Protein AF-0000000083724050 (afdb_homodimer)

Structure (mmCIF, N/CA/C/O backbone):
data_AF-0000000083724050-model_v1
#
loop_
_entity.id
_entity.type
_entity.pdbx_description
1 polymer 'Serine/threonine-protein kinase GRIK2-like'
#
loop_
_atom_site.group_PDB
_atom_site.id
_atom_site.type_symbol
_atom_site.label_atom_id
_atom_site.label_alt_id
_atom_site.label_comp_id
_atom_site.label_asym_id
_atom_site.label_entity_id
_atom_site.label_seq_id
_atom_site.pdbx_PDB_ins_code
_atom_site.Cartn_x
_atom_site.Cartn_y
_atom_site.Cartn_z
_atom_site.occupancy
_atom_site.B_iso_or_equiv
_atom_site.auth_seq_id
_atom_site.auth_comp_id
_atom_site.auth_asym_id
_atom_site.auth_atom_id
_atom_site.pdbx_PDB_model_num
ATOM 1 N N . LEU A 1 1 ? -6.008 20.047 19.234 1 29.8 1 LEU A N 1
ATOM 2 C CA . LEU A 1 1 ? -5.301 20.391 18 1 29.8 1 LEU A CA 1
ATOM 3 C C . LEU A 1 1 ? -3.859 19.906 18.047 1 29.8 1 LEU A C 1
ATOM 5 O O . LEU A 1 1 ? -3.062 20.375 18.859 1 29.8 1 LEU A O 1
ATOM 9 N N . GLU A 1 2 ? -3.6 18.594 18.125 1 40.62 2 GLU A N 1
ATOM 10 C CA . GLU A 1 2 ? -2.199 18.172 18.156 1 40.62 2 GLU A CA 1
ATOM 11 C C . GLU A 1 2 ? -1.39 18.906 17.094 1 40.62 2 GLU A C 1
ATOM 13 O O . GLU A 1 2 ? -1.846 19.062 15.953 1 40.62 2 GLU A O 1
ATOM 18 N N . TYR A 1 3 ? -0.704 19.922 17.453 1 39.47 3 TYR A N 1
ATOM 19 C CA . TYR A 1 3 ? 0.226 20.734 16.672 1 39.47 3 TYR A CA 1
ATOM 20 C C . TYR A 1 3 ? 0.996 19.859 15.68 1 39.47 3 TYR A C 1
ATOM 22 O O . TYR A 1 3 ? 1.687 18.922 16.078 1 39.47 3 TYR A O 1
ATOM 30 N N . VAL A 1 4 ? 0.353 19.469 14.625 1 52.06 4 VAL A N 1
ATOM 31 C CA . VAL A 1 4 ? 1.096 18.859 13.531 1 52.06 4 VAL A CA 1
ATOM 32 C C . VAL A 1 4 ? 2.279 19.734 13.148 1 52.06 4 VAL A C 1
ATOM 34 O O . VAL A 1 4 ? 2.094 20.891 12.734 1 52.06 4 VAL A O 1
ATOM 37 N N . GLU A 1 5 ? 3.398 19.641 13.898 1 54.47 5 GLU A N 1
ATOM 38 C CA . GLU A 1 5 ? 4.516 20.562 13.781 1 54.47 5 GLU A CA 1
ATOM 39 C C . GLU A 1 5 ? 5.055 20.594 12.352 1 54.47 5 GLU A C 1
ATOM 41 O O . GLU A 1 5 ? 5.375 21.672 11.828 1 54.47 5 GLU A O 1
ATOM 46 N N . ASP A 1 6 ? 5.676 19.422 11.875 1 58.78 6 ASP A N 1
ATOM 47 C CA . ASP A 1 6 ? 6.535 19.578 10.703 1 58.78 6 ASP A CA 1
ATOM 48 C C . ASP A 1 6 ? 6.059 18.688 9.555 1 58.78 6 ASP A C 1
ATOM 50 O O . ASP A 1 6 ? 5.512 17.609 9.781 1 58.78 6 ASP A O 1
ATOM 54 N N . LYS A 1 7 ? 5.641 19.453 8.461 1 58.5 7 LYS A N 1
ATOM 55 C CA . LYS A 1 7 ? 5.457 18.719 7.215 1 58.5 7 LYS A CA 1
ATOM 56 C C . LYS A 1 7 ? 6.723 17.953 6.836 1 58.5 7 LYS A C 1
ATOM 58 O O . LYS A 1 7 ? 7.828 18.344 7.223 1 58.5 7 LYS A O 1
ATOM 63 N N . TRP A 1 8 ? 6.43 16.766 6.539 1 59.47 8 TRP A N 1
ATOM 64 C CA . TRP A 1 8 ? 7.602 16.109 5.961 1 59.47 8 TRP A CA 1
ATOM 65 C C . TRP A 1 8 ? 8.195 16.953 4.832 1 59.47 8 TRP A C 1
ATOM 67 O O . TRP A 1 8 ? 7.469 17.406 3.941 1 59.47 8 TRP A O 1
ATOM 77 N N . VAL A 1 9 ? 9.172 17.812 5.148 1 52 9 VAL A N 1
ATOM 78 C CA . VAL A 1 9 ? 9.836 18.625 4.133 1 52 9 VAL A CA 1
ATOM 79 C C . VAL A 1 9 ? 10.836 17.781 3.354 1 52 9 VAL A C 1
ATOM 81 O O . VAL A 1 9 ? 11.766 17.219 3.936 1 52 9 VAL A O 1
ATOM 84 N N . CYS A 1 10 ? 10.258 17.109 2.322 1 48.78 10 CYS A N 1
ATOM 85 C CA . CYS A 1 10 ? 11.312 16.812 1.365 1 48.78 10 CYS A CA 1
ATOM 86 C C . CYS A 1 10 ? 11.922 18.078 0.793 1 48.78 10 CYS A C 1
ATOM 88 O O . CYS A 1 10 ? 11.242 18.844 0.099 1 48.78 10 CYS A O 1
ATOM 90 N N . ASP A 1 11 ? 12.453 18.938 1.638 1 42.84 11 ASP A N 1
ATOM 91 C CA . ASP A 1 11 ? 12.867 20.281 1.262 1 42.84 11 ASP A CA 1
ATOM 92 C C . ASP A 1 11 ? 13.383 20.312 -0.176 1 42.84 11 ASP A C 1
ATOM 94 O O . ASP A 1 11 ? 13.938 21.328 -0.618 1 42.84 11 ASP A O 1
ATOM 98 N N . GLY A 1 12 ? 12.953 19.594 -1.071 1 39.47 12 GLY A N 1
ATOM 99 C CA . GLY A 1 12 ? 13.359 19.859 -2.445 1 39.47 12 GLY A CA 1
ATOM 100 C C . GLY A 1 12 ? 14.852 20.047 -2.6 1 39.47 12 GLY A C 1
ATOM 101 O O . GLY A 1 12 ? 15.336 20.328 -3.699 1 39.47 12 GLY A O 1
ATOM 102 N N . SER A 1 13 ? 15.453 20.656 -1.763 1 39.59 13 SER A N 1
ATOM 103 C CA . SER A 1 13 ? 16.812 21.141 -1.98 1 39.59 13 SER A CA 1
ATOM 104 C C . SER A 1 13 ? 17.781 19.984 -2.262 1 39.59 13 SER A C 1
ATOM 106 O O . SER A 1 13 ? 19 20.188 -2.277 1 39.59 13 SER A O 1
ATOM 108 N N . GLY A 1 14 ? 17.547 19.016 -2.965 1 37.09 14 GLY A N 1
ATOM 109 C CA . GLY A 1 14 ? 18.422 18.016 -3.555 1 37.09 14 GLY A CA 1
ATOM 110 C C . GLY A 1 14 ? 18.516 16.75 -2.727 1 37.09 14 GLY A C 1
ATOM 111 O O . GLY A 1 14 ? 18.938 15.711 -3.23 1 37.09 14 GLY A O 1
ATOM 112 N N . ARG A 1 15 ? 19 16.875 -1.456 1 38.44 15 ARG A N 1
ATOM 113 C CA . ARG A 1 15 ? 19.438 15.633 -0.833 1 38.44 15 ARG A CA 1
ATOM 114 C C . ARG A 1 15 ? 18.25 14.688 -0.626 1 38.44 15 ARG A C 1
ATOM 116 O O . ARG A 1 15 ? 17.172 15.117 -0.22 1 38.44 15 ARG A O 1
ATOM 123 N N . ALA A 1 16 ? 18.203 13.484 -1.21 1 45.16 16 ALA A N 1
ATOM 124 C CA . ALA A 1 16 ? 17.469 12.219 -1.186 1 45.16 16 ALA A CA 1
ATOM 125 C C . ALA A 1 16 ? 16.812 11.992 0.173 1 45.16 16 ALA A C 1
ATOM 127 O O . ALA A 1 16 ? 17.484 11.984 1.203 1 45.16 16 ALA A O 1
ATOM 128 N N . CYS A 1 17 ? 15.773 12.594 0.502 1 53.62 17 CYS A N 1
ATOM 129 C CA . CYS A 1 17 ? 15.141 12.148 1.738 1 53.62 17 CYS A CA 1
ATOM 130 C C . CYS A 1 17 ? 15.172 10.633 1.853 1 53.62 17 CYS A C 1
ATOM 132 O O . CYS A 1 17 ? 14.328 9.945 1.282 1 53.62 17 CYS A O 1
ATOM 134 N N . SER A 1 18 ? 16.266 10.172 1.873 1 68.62 18 SER A N 1
ATOM 135 C CA . SER A 1 18 ? 16.469 8.734 2.018 1 68.62 18 SER A CA 1
ATOM 136 C C . SER A 1 18 ? 16.281 8.297 3.467 1 68.62 18 SER A C 1
ATOM 138 O O . SER A 1 18 ? 17.219 8.406 4.273 1 68.62 18 SER A O 1
ATOM 140 N N . LEU A 1 19 ? 15.008 8.227 3.775 1 80.19 19 LEU A N 1
ATOM 141 C CA . LEU A 1 19 ? 14.758 7.691 5.109 1 80.19 19 LEU A CA 1
ATOM 142 C C . LEU A 1 19 ? 15.484 6.363 5.309 1 80.19 19 LEU A C 1
ATOM 144 O O . LEU A 1 19 ? 15.547 5.543 4.387 1 80.19 19 LEU A O 1
ATOM 148 N N . GLY A 1 20 ? 16.156 6.379 6.418 1 80.06 20 GLY A N 1
ATOM 149 C CA . GLY A 1 20 ? 16.656 5.062 6.793 1 80.06 20 GLY A CA 1
ATOM 150 C C . GLY A 1 20 ? 15.555 4.031 6.938 1 80.06 20 GLY A C 1
ATOM 151 O O . GLY A 1 20 ? 14.367 4.375 7.008 1 80.06 20 GLY A O 1
ATOM 152 N N . GLU A 1 21 ? 15.945 2.879 6.93 1 81.12 21 GLU A N 1
ATOM 153 C CA . GLU A 1 21 ? 15.023 1.747 6.961 1 81.12 21 GLU A CA 1
ATOM 154 C C . GLU A 1 21 ? 14.07 1.848 8.148 1 81.12 21 GLU A C 1
ATOM 156 O O . GLU A 1 21 ? 12.859 1.672 7.988 1 81.12 21 GLU A O 1
ATOM 161 N N . GLU A 1 22 ? 14.633 2.174 9.297 1 82.12 22 GLU A N 1
ATOM 162 C CA . GLU A 1 22 ? 13.828 2.199 10.516 1 82.12 22 GLU A CA 1
ATOM 163 C C . GLU A 1 22 ? 12.758 3.283 10.445 1 82.12 22 GLU A C 1
ATOM 165 O O . GLU A 1 22 ? 11.594 3.039 10.773 1 82.12 22 GLU A O 1
ATOM 170 N N . THR A 1 23 ? 13.141 4.383 10.047 1 84.81 23 THR A N 1
ATOM 171 C CA . THR A 1 23 ? 12.195 5.492 9.945 1 84.81 23 THR A CA 1
ATOM 172 C C . THR A 1 23 ? 11.156 5.219 8.859 1 84.81 23 THR A C 1
ATOM 174 O O . THR A 1 23 ? 9.969 5.473 9.055 1 84.81 23 THR A O 1
ATOM 177 N N . ALA A 1 24 ? 11.602 4.641 7.754 1 85.19 24 ALA A N 1
ATOM 178 C CA . ALA A 1 24 ? 10.688 4.301 6.668 1 85.19 24 ALA A CA 1
ATOM 179 C C . ALA A 1 24 ? 9.633 3.293 7.129 1 85.19 24 ALA A C 1
ATOM 181 O O . ALA A 1 24 ? 8.461 3.41 6.781 1 85.19 24 ALA A O 1
ATOM 182 N N . ARG A 1 25 ? 10.078 2.436 7.926 1 84 25 ARG A N 1
ATOM 183 C CA . ARG A 1 25 ? 9.172 1.416 8.453 1 84 25 ARG A CA 1
ATOM 184 C C . ARG A 1 25 ? 8.109 2.039 9.352 1 84 25 ARG A C 1
ATOM 186 O O . ARG A 1 25 ? 6.926 1.735 9.211 1 84 25 ARG A O 1
ATOM 193 N N . ARG A 1 26 ? 8.523 2.863 10.203 1 84.88 26 ARG A N 1
ATOM 194 C CA . ARG A 1 26 ? 7.594 3.504 11.133 1 84.88 26 ARG A CA 1
ATOM 195 C C . ARG A 1 26 ? 6.598 4.387 10.383 1 84.88 26 ARG A C 1
ATOM 197 O O . ARG A 1 26 ? 5.402 4.371 10.688 1 84.88 26 ARG A O 1
ATOM 204 N N . TYR A 1 27 ? 7.117 5.078 9.461 1 87.31 27 TYR A N 1
ATOM 205 C CA . TYR A 1 27 ? 6.254 5.977 8.703 1 87.31 27 TYR A CA 1
ATOM 206 C C . TYR A 1 27 ? 5.234 5.191 7.883 1 87.31 27 TYR A C 1
ATOM 208 O O . TYR A 1 27 ? 4.051 5.531 7.863 1 87.31 27 TYR A O 1
ATOM 216 N N . LEU A 1 28 ? 5.719 4.137 7.258 1 89.62 28 LEU A N 1
ATOM 217 C CA . LEU A 1 28 ? 4.809 3.316 6.469 1 89.62 28 LEU A CA 1
ATOM 218 C C . LEU A 1 28 ? 3.715 2.719 7.348 1 89.62 28 LEU A C 1
ATOM 220 O O . LEU A 1 28 ? 2.545 2.701 6.961 1 89.62 28 LEU A O 1
ATOM 224 N N . ARG A 1 29 ? 4.121 2.293 8.461 1 87.06 29 ARG A N 1
ATOM 225 C CA . ARG A 1 29 ? 3.146 1.74 9.398 1 87.06 29 ARG A CA 1
ATOM 226 C C . ARG A 1 29 ? 2.062 2.762 9.727 1 87.06 29 ARG A C 1
ATOM 228 O O . ARG A 1 29 ? 0.871 2.447 9.68 1 87.06 29 ARG A O 1
ATOM 235 N N . ASP A 1 30 ? 2.438 3.934 10.102 1 89.75 30 ASP A N 1
ATOM 236 C CA . ASP A 1 30 ? 1.493 4.988 10.469 1 89.75 30 ASP A CA 1
ATOM 237 C C . ASP A 1 30 ? 0.58 5.336 9.297 1 89.75 30 ASP A C 1
ATOM 239 O O . ASP A 1 30 ? -0.625 5.52 9.477 1 89.75 30 ASP A O 1
ATOM 243 N N . ILE A 1 31 ? 1.158 5.375 8.117 1 92.44 31 ILE A N 1
ATOM 244 C CA . ILE A 1 31 ? 0.398 5.734 6.922 1 92.44 31 ILE A CA 1
ATOM 245 C C . ILE A 1 31 ? -0.631 4.648 6.621 1 92.44 31 ILE A C 1
ATOM 247 O O . ILE A 1 31 ? -1.801 4.945 6.367 1 92.44 31 ILE A O 1
ATOM 251 N N . VAL A 1 32 ? -0.193 3.408 6.676 1 92.44 32 VAL A N 1
ATOM 252 C CA . VAL A 1 32 ? -1.085 2.291 6.379 1 92.44 32 VAL A CA 1
ATOM 253 C C . VAL A 1 32 ? -2.209 2.24 7.41 1 92.44 32 VAL A C 1
ATOM 255 O O . VAL A 1 32 ? -3.375 2.045 7.059 1 92.44 32 VAL A O 1
ATOM 258 N N . SER A 1 33 ? -1.881 2.465 8.648 1 89.38 33 SER A N 1
ATOM 259 C CA . SER A 1 33 ? -2.9 2.492 9.688 1 89.38 33 SER A CA 1
ATOM 260 C C . SER A 1 33 ? -3.928 3.588 9.43 1 89.38 33 SER A C 1
ATOM 262 O O . SER A 1 33 ? -5.133 3.359 9.555 1 89.38 33 SER A O 1
ATOM 264 N N . GLY A 1 34 ? -3.449 4.738 9.133 1 92.06 34 GLY A N 1
ATOM 265 C CA . GLY A 1 34 ? -4.352 5.832 8.805 1 92.06 34 GLY A CA 1
ATOM 266 C C . GLY A 1 34 ? -5.234 5.543 7.605 1 92.06 34 GLY A C 1
ATOM 267 O O . GLY A 1 34 ? -6.434 5.832 7.621 1 92.06 34 GLY A O 1
ATOM 268 N N . LEU A 1 35 ? -4.609 4.953 6.609 1 93.88 35 LEU A N 1
ATOM 269 C CA . LEU A 1 35 ? -5.348 4.625 5.395 1 93.88 35 LEU A CA 1
ATOM 270 C C . LEU A 1 35 ? -6.449 3.611 5.688 1 93.88 35 LEU A C 1
ATOM 272 O O . LEU A 1 35 ? -7.582 3.766 5.223 1 93.88 35 LEU A O 1
ATOM 276 N N . MET A 1 36 ? -6.145 2.574 6.41 1 89.69 36 MET A N 1
ATOM 277 C CA . MET A 1 36 ? -7.125 1.544 6.746 1 89.69 36 MET A CA 1
ATOM 278 C C . MET A 1 36 ? -8.289 2.135 7.535 1 89.69 36 MET A C 1
ATOM 280 O O . MET A 1 36 ? -9.438 1.732 7.348 1 89.69 36 MET A O 1
ATOM 284 N N . TYR A 1 37 ? -7.977 3.064 8.391 1 90.38 37 TYR A N 1
ATOM 285 C CA . TYR A 1 37 ? -9.031 3.75 9.133 1 90.38 37 TYR A CA 1
ATOM 286 C C . TYR A 1 37 ? -9.984 4.473 8.195 1 90.38 37 TYR A C 1
ATOM 288 O O . TYR A 1 37 ? -11.203 4.348 8.32 1 90.38 37 TYR A O 1
ATOM 296 N N . LEU A 1 38 ? -9.43 5.211 7.25 1 94.38 38 LEU A N 1
ATOM 297 C CA . LEU A 1 38 ? -10.25 5.922 6.277 1 94.38 38 LEU A CA 1
ATOM 298 C C . LEU A 1 38 ? -11.141 4.953 5.504 1 94.38 38 LEU A C 1
ATOM 300 O O . LEU A 1 38 ? -12.352 5.164 5.402 1 94.38 38 LEU A O 1
ATOM 304 N N . HIS A 1 39 ? -10.555 3.869 4.949 1 92.62 39 HIS A N 1
ATOM 305 C CA . HIS A 1 39 ? -11.289 2.912 4.125 1 92.62 39 HIS A CA 1
ATOM 306 C C . HIS A 1 39 ? -12.375 2.211 4.93 1 92.62 39 HIS A C 1
ATOM 308 O O . HIS A 1 39 ? -13.469 1.954 4.41 1 92.62 39 HIS A O 1
ATOM 314 N N . ALA A 1 40 ? -12.039 1.916 6.199 1 86.19 40 ALA A N 1
ATOM 315 C CA . ALA A 1 40 ? -13.023 1.271 7.07 1 86.19 40 ALA A CA 1
ATOM 316 C C . ALA A 1 40 ? -14.219 2.18 7.312 1 86.19 40 ALA A C 1
ATOM 318 O O . ALA A 1 40 ? -15.305 1.705 7.664 1 86.19 40 ALA A O 1
ATOM 319 N N . HIS A 1 41 ? -14.023 3.424 7.152 1 92.81 41 HIS A N 1
ATOM 320 C CA . HIS A 1 41 ? -15.102 4.387 7.344 1 92.81 41 HIS A CA 1
ATOM 321 C C . HIS A 1 41 ? -15.625 4.902 6.008 1 92.81 41 HIS A C 1
ATOM 323 O O . HIS A 1 41 ? -16.266 5.957 5.949 1 92.81 41 HIS A O 1
ATOM 329 N N . ASN A 1 42 ? -15.195 4.215 4.969 1 94 42 ASN A N 1
ATOM 330 C CA . ASN A 1 42 ? -15.711 4.457 3.623 1 94 42 ASN A CA 1
ATOM 331 C C . ASN A 1 42 ? -15.258 5.812 3.086 1 94 42 ASN A C 1
ATOM 333 O O . ASN A 1 42 ? -16.047 6.531 2.469 1 94 42 ASN A O 1
ATOM 337 N N . ILE A 1 43 ? -14.07 6.152 3.35 1 95.31 43 ILE A N 1
ATOM 338 C CA . ILE A 1 43 ? -13.477 7.387 2.848 1 95.31 43 ILE A CA 1
ATOM 339 C C . ILE A 1 43 ? -12.266 7.055 1.974 1 95.31 43 ILE A C 1
ATOM 341 O O . ILE A 1 43 ? -11.391 6.281 2.377 1 95.31 43 ILE A O 1
ATOM 345 N N . VAL A 1 44 ? -12.242 7.531 0.78 1 93.31 44 VAL A N 1
ATOM 346 C CA . VAL A 1 44 ? -11.062 7.57 -0.081 1 93.31 44 VAL A CA 1
ATOM 347 C C . VAL A 1 44 ? -10.352 8.914 0.075 1 93.31 44 VAL A C 1
ATOM 349 O O . VAL A 1 44 ? -10.984 9.969 0.002 1 93.31 44 VAL A O 1
ATOM 352 N N . HIS A 1 45 ? -9.078 8.914 0.379 1 94.25 45 HIS A N 1
ATOM 353 C CA . HIS A 1 45 ? -8.352 10.164 0.597 1 94.25 45 HIS A CA 1
ATOM 354 C C . HIS A 1 45 ? -8.195 10.938 -0.706 1 94.25 45 HIS A C 1
ATOM 356 O O . HIS A 1 45 ? -8.539 12.125 -0.776 1 94.25 45 HIS A O 1
ATOM 362 N N . GLY A 1 46 ? -7.57 10.203 -1.757 1 90.5 46 GLY A N 1
ATOM 363 C CA . GLY A 1 46 ? -7.52 10.742 -3.105 1 90.5 46 GLY A CA 1
ATOM 364 C C . GLY A 1 46 ? -6.266 11.562 -3.373 1 90.5 46 GLY A C 1
ATOM 365 O O . GLY A 1 46 ? -6 11.938 -4.516 1 90.5 46 GLY A O 1
ATOM 366 N N . ASP A 1 47 ? -5.449 11.773 -2.299 1 88.62 47 ASP A N 1
ATOM 367 C CA . ASP A 1 47 ? -4.266 12.594 -2.521 1 88.62 47 ASP A CA 1
ATOM 368 C C . ASP A 1 47 ? -3.182 12.289 -1.49 1 88.62 47 ASP A C 1
ATOM 370 O O . ASP A 1 47 ? -2.629 13.203 -0.875 1 88.62 47 ASP A O 1
ATOM 374 N N . ILE A 1 48 ? -2.846 11.047 -1.273 1 90.25 48 ILE A N 1
ATOM 375 C CA . ILE A 1 48 ? -1.76 10.648 -0.383 1 90.25 48 ILE A CA 1
ATOM 376 C C . ILE A 1 48 ? -0.415 10.953 -1.039 1 90.25 48 ILE A C 1
ATOM 378 O O . ILE A 1 48 ? -0.135 10.484 -2.145 1 90.25 48 ILE A O 1
ATOM 382 N N . LYS A 1 49 ? 0.398 11.742 -0.398 1 86.88 49 LYS A N 1
ATOM 383 C CA . LYS A 1 49 ? 1.737 12.141 -0.823 1 86.88 49 LYS A CA 1
ATOM 384 C C . LYS A 1 49 ? 2.527 12.734 0.337 1 86.88 49 LYS A C 1
ATOM 386 O O . LYS A 1 49 ? 1.952 13.102 1.362 1 86.88 49 LYS A O 1
ATOM 391 N N . PRO A 1 50 ? 3.855 12.867 0.143 1 84.62 50 PRO A N 1
ATOM 392 C CA . PRO A 1 50 ? 4.668 13.367 1.256 1 84.62 50 PRO A CA 1
ATOM 393 C C . PRO A 1 50 ? 4.195 14.719 1.772 1 84.62 50 PRO A C 1
ATOM 395 O O . PRO A 1 50 ? 4.148 14.938 2.986 1 84.62 50 PRO A O 1
ATOM 398 N N . ASP A 1 51 ? 3.727 15.617 0.875 1 84.94 51 ASP A N 1
ATOM 399 C CA . ASP A 1 51 ? 3.312 16.969 1.252 1 84.94 51 ASP A CA 1
ATOM 400 C C . ASP A 1 51 ? 2.076 16.938 2.148 1 84.94 51 ASP A C 1
ATOM 402 O O . ASP A 1 51 ? 1.763 17.922 2.82 1 84.94 51 ASP A O 1
ATOM 406 N N . ASN A 1 52 ? 1.364 15.867 2.148 1 90.06 52 ASN A N 1
ATOM 407 C CA . ASN A 1 52 ? 0.121 15.75 2.904 1 90.06 52 ASN A CA 1
ATOM 408 C C . ASN A 1 52 ? 0.297 14.867 4.137 1 90.06 52 ASN A C 1
ATOM 410 O O . ASN A 1 52 ? -0.679 14.344 4.672 1 90.06 52 ASN A O 1
ATOM 414 N N . LEU A 1 53 ? 1.524 14.641 4.52 1 90.94 53 LEU A N 1
ATOM 415 C CA . LEU A 1 53 ? 1.849 13.883 5.723 1 90.94 53 LEU A CA 1
ATOM 416 C C . LEU A 1 53 ? 2.451 14.789 6.793 1 90.94 53 LEU A C 1
ATOM 418 O O . LEU A 1 53 ? 3.383 15.547 6.516 1 90.94 53 LEU A O 1
ATOM 422 N N . LEU A 1 54 ? 1.875 14.672 7.938 1 90.81 54 LEU A N 1
ATOM 423 C CA . LEU A 1 54 ? 2.326 15.461 9.078 1 90.81 54 LEU A CA 1
ATOM 424 C C . LEU A 1 54 ? 3.064 14.578 10.086 1 90.81 54 LEU A C 1
ATOM 426 O O . LEU A 1 54 ? 2.66 13.445 10.336 1 90.81 54 LEU A O 1
ATOM 430 N N . ILE A 1 55 ? 4.109 15.086 10.625 1 87.62 55 ILE A N 1
ATOM 431 C CA . ILE A 1 55 ? 4.832 14.359 11.664 1 87.62 55 ILE A CA 1
ATOM 432 C C . ILE A 1 55 ? 4.586 15.023 13.016 1 87.62 55 ILE A C 1
ATOM 434 O O . ILE A 1 55 ? 4.871 16.203 13.195 1 87.62 55 ILE A O 1
ATOM 438 N N . THR A 1 56 ? 4.062 14.281 13.914 1 88.56 56 THR A N 1
ATOM 439 C CA . THR A 1 56 ? 3.777 14.812 15.242 1 88.56 56 THR A CA 1
ATOM 440 C C . THR A 1 56 ? 5.062 14.977 16.047 1 88.56 56 THR A C 1
ATOM 442 O O . THR A 1 56 ? 6.129 14.516 15.633 1 88.56 56 THR A O 1
ATOM 445 N N . ARG A 1 57 ? 4.914 15.562 17.125 1 85.19 57 ARG A N 1
ATOM 446 C CA . ARG A 1 57 ? 6.059 15.789 18.016 1 85.19 57 ARG A CA 1
ATOM 447 C C . ARG A 1 57 ? 6.645 14.469 18.5 1 85.19 57 ARG A C 1
ATOM 449 O O . ARG A 1 57 ? 7.828 14.391 18.828 1 85.19 57 ARG A O 1
ATOM 456 N N . HIS A 1 58 ? 5.859 13.445 18.5 1 85.25 58 HIS A N 1
ATOM 457 C CA . HIS A 1 58 ? 6.305 12.141 18.984 1 85.25 58 HIS A CA 1
ATOM 458 C C . HIS A 1 58 ? 6.812 11.273 17.828 1 85.25 58 HIS A C 1
ATOM 460 O O . HIS A 1 58 ? 7.156 10.102 18.031 1 85.25 58 HIS A O 1
ATOM 466 N N . GLY A 1 59 ? 6.781 11.836 16.641 1 84.81 59 GLY A N 1
ATOM 467 C CA . GLY A 1 59 ? 7.348 11.125 15.5 1 84.81 59 GLY A CA 1
ATOM 468 C C . GLY A 1 59 ? 6.336 10.258 14.766 1 84.81 59 GLY A C 1
ATOM 469 O O . GLY A 1 59 ? 6.703 9.461 13.906 1 84.81 59 GLY A O 1
ATOM 470 N N . THR A 1 60 ? 5.086 10.453 15.164 1 87.44 60 THR A N 1
ATOM 471 C CA . THR A 1 60 ? 4.027 9.703 14.484 1 87.44 60 THR A CA 1
ATOM 472 C C . THR A 1 60 ? 3.572 10.438 13.227 1 87.44 60 THR A C 1
ATOM 474 O O . THR A 1 60 ? 3.43 11.656 13.227 1 87.44 60 THR A O 1
ATOM 477 N N . VAL A 1 61 ? 3.385 9.672 12.141 1 90.44 61 VAL A N 1
ATOM 478 C CA . VAL A 1 61 ? 2.93 10.266 10.891 1 90.44 61 VAL A CA 1
ATOM 479 C C . VAL A 1 61 ? 1.405 10.227 10.828 1 90.44 61 VAL A C 1
ATOM 481 O O . VAL A 1 61 ? 0.792 9.195 11.109 1 90.44 61 VAL A O 1
ATOM 484 N N . LYS A 1 62 ? 0.858 11.367 10.5 1 93.25 62 LYS A N 1
ATOM 485 C CA . LYS A 1 62 ? -0.584 11.484 10.305 1 93.25 62 LYS A CA 1
ATOM 486 C C . LYS A 1 62 ? -0.91 11.969 8.891 1 93.25 62 LYS A C 1
ATOM 488 O O . LYS A 1 62 ? -0.226 12.836 8.352 1 93.25 62 LYS A O 1
ATOM 493 N N . ILE A 1 63 ? -1.926 11.305 8.359 1 93.69 63 ILE A N 1
ATOM 494 C CA . ILE A 1 63 ? -2.402 11.742 7.059 1 93.69 63 ILE A CA 1
ATOM 495 C C . ILE A 1 63 ? -3.207 13.039 7.207 1 93.69 63 ILE A C 1
ATOM 497 O O . ILE A 1 63 ? -4.094 13.125 8.062 1 93.69 63 ILE A O 1
ATOM 501 N N . GLY A 1 64 ? -2.812 13.977 6.355 1 92.81 64 GLY A N 1
ATOM 502 C CA . GLY A 1 64 ? -3.5 15.258 6.395 1 92.81 64 GLY A CA 1
ATOM 503 C C . GLY A 1 64 ? -4.066 15.672 5.051 1 92.81 64 GLY A C 1
ATOM 504 O O . GLY A 1 64 ? -4.051 14.891 4.098 1 92.81 64 GLY A O 1
ATOM 505 N N . ASP A 1 65 ? -4.656 16.891 5.016 1 91.12 65 ASP A N 1
ATOM 506 C CA . ASP A 1 65 ? -5.293 17.5 3.854 1 91.12 65 ASP A CA 1
ATOM 507 C C . ASP A 1 65 ? -6.352 16.578 3.26 1 91.12 65 ASP A C 1
ATOM 509 O O . ASP A 1 65 ? -6.035 15.695 2.457 1 91.12 65 ASP A O 1
ATOM 513 N N . PHE A 1 66 ? -7.539 16.688 3.545 1 94.19 66 PHE A N 1
ATOM 514 C CA . PHE A 1 66 ? -8.648 15.867 3.078 1 94.19 66 PHE A CA 1
ATOM 515 C C . PHE A 1 66 ? -9.523 16.641 2.096 1 94.19 66 PHE A C 1
ATOM 517 O O . PHE A 1 66 ? -10.695 16.312 1.909 1 94.19 66 PHE A O 1
ATOM 524 N N . SER A 1 67 ? -8.938 17.609 1.46 1 91.44 67 SER A N 1
ATOM 525 C CA . SER A 1 67 ? -9.688 18.562 0.639 1 91.44 67 SER A CA 1
ATOM 526 C C . SER A 1 67 ? -10.32 17.859 -0.56 1 91.44 67 SER A C 1
ATOM 528 O O . SER A 1 67 ? -11.328 18.344 -1.097 1 91.44 67 SER A O 1
ATOM 530 N N . VAL A 1 68 ? -9.828 16.719 -1.044 1 89.44 68 VAL A N 1
ATOM 531 C CA . VAL A 1 68 ? -10.398 16.078 -2.225 1 89.44 68 VAL A CA 1
ATOM 532 C C . VAL A 1 68 ? -10.898 14.68 -1.86 1 89.44 68 VAL A C 1
ATOM 534 O O . VAL A 1 68 ? -11.133 13.852 -2.74 1 89.44 68 VAL A O 1
ATOM 537 N N . SER A 1 69 ? -10.969 14.367 -0.578 1 93.12 69 SER A N 1
ATOM 538 C CA . SER A 1 69 ? -11.438 13.055 -0.135 1 93.12 69 SER A CA 1
ATOM 539 C C . SER A 1 69 ? -12.898 12.836 -0.515 1 93.1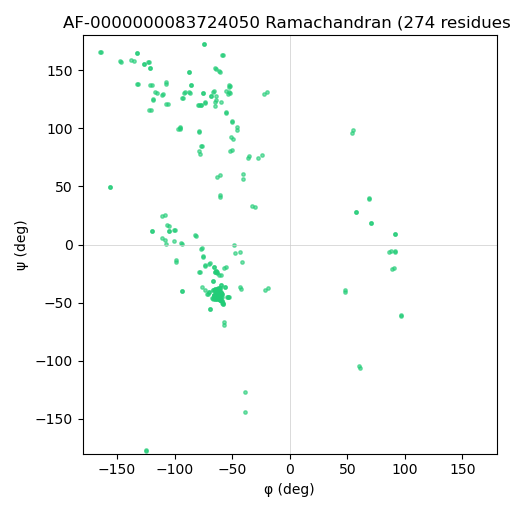2 69 SER A C 1
ATOM 541 O O . SER A 1 69 ? -13.648 13.797 -0.689 1 93.12 69 SER A O 1
ATOM 543 N N . GLN A 1 70 ? -13.258 11.625 -0.713 1 92.5 70 GLN A N 1
ATOM 544 C CA . GLN A 1 70 ? -14.625 11.258 -1.085 1 92.5 70 GLN A CA 1
ATOM 545 C C . GLN A 1 70 ? -15.141 10.117 -0.219 1 92.5 70 GLN A C 1
ATOM 547 O O . GLN A 1 70 ? -14.422 9.148 0.038 1 92.5 70 GLN A O 1
ATOM 552 N N . ALA A 1 71 ? -16.344 10.242 0.181 1 94.44 71 ALA A N 1
ATOM 553 C CA . ALA A 1 71 ? -17.031 9.133 0.837 1 94.44 71 ALA A CA 1
ATOM 554 C C . ALA A 1 71 ? -17.703 8.219 -0.186 1 94.44 71 ALA A C 1
ATOM 556 O O . ALA A 1 71 ? -18 8.648 -1.302 1 94.44 71 ALA A O 1
ATOM 557 N N . PHE A 1 72 ? -17.781 6.949 0.129 1 91.75 72 PHE A N 1
ATOM 558 C CA . PHE A 1 72 ? -18.5 6.004 -0.718 1 91.75 72 PHE A CA 1
ATOM 559 C C . PHE A 1 72 ? -19.422 5.133 0.113 1 91.75 72 PHE A C 1
ATOM 561 O O . PHE A 1 72 ? -19.406 5.191 1.345 1 91.75 72 PHE A O 1
ATOM 568 N N . GLU A 1 73 ? -20.391 4.438 -0.643 1 90.81 73 GLU A N 1
ATOM 569 C CA . GLU A 1 73 ? -21.391 3.619 0.042 1 90.81 73 GLU A CA 1
ATOM 570 C C . GLU A 1 73 ? -21.406 2.197 -0.51 1 90.81 73 GLU A C 1
ATOM 572 O O . GLU A 1 73 ? -20.969 1.957 -1.638 1 90.81 73 GLU A O 1
ATOM 577 N N . ASP A 1 74 ? -21.844 1.321 0.309 1 86.25 74 ASP A N 1
ATOM 578 C CA . ASP A 1 74 ? -22.078 -0.07 -0.061 1 86.25 74 ASP A CA 1
ATOM 579 C C . ASP A 1 74 ? -20.812 -0.718 -0.609 1 86.25 74 ASP A C 1
ATOM 581 O O . ASP A 1 74 ? -20.859 -1.434 -1.612 1 86.25 74 ASP A O 1
ATOM 585 N N . ASP A 1 75 ? -19.688 -0.296 -0.225 1 81.75 75 ASP A N 1
ATOM 586 C CA . ASP A 1 75 ? -18.375 -0.841 -0.549 1 81.75 75 ASP A CA 1
ATOM 587 C C . ASP A 1 75 ? -18.016 -0.577 -2.01 1 81.75 75 ASP A C 1
ATOM 589 O O . ASP A 1 75 ? -17.188 -1.278 -2.584 1 81.75 75 ASP A O 1
ATOM 593 N N . ASN A 1 76 ? -18.812 0.444 -2.551 1 88.69 76 ASN A N 1
ATOM 594 C CA . ASN A 1 76 ? -18.484 0.849 -3.916 1 88.69 76 ASN A CA 1
ATOM 595 C C . ASN A 1 76 ? -17.562 2.057 -3.939 1 88.69 76 ASN A C 1
ATOM 597 O O . ASN A 1 76 ? -18.016 3.199 -3.873 1 88.69 76 ASN A O 1
ATOM 601 N N . ASP A 1 77 ? -16.297 1.777 -4.164 1 89.38 77 ASP A N 1
ATOM 602 C CA . ASP A 1 77 ? -15.305 2.854 -4.113 1 89.38 77 ASP A CA 1
ATOM 603 C C . ASP A 1 77 ? -14.938 3.326 -5.52 1 89.38 77 ASP A C 1
ATOM 605 O O . ASP A 1 77 ? -13.906 3.979 -5.707 1 89.38 77 ASP A O 1
ATOM 609 N N . MET A 1 78 ? -15.742 2.902 -6.531 1 88.19 78 MET A N 1
ATOM 610 C CA . MET A 1 78 ? -15.461 3.338 -7.898 1 88.19 78 MET A CA 1
ATOM 611 C C . MET A 1 78 ? -15.727 4.832 -8.062 1 88.19 78 MET A C 1
ATOM 613 O O . MET A 1 78 ? -16.797 5.32 -7.68 1 88.19 78 MET A O 1
ATOM 617 N N . LEU A 1 79 ? -14.695 5.5 -8.586 1 86.06 79 LEU A N 1
ATOM 618 C CA . LEU A 1 79 ? -14.766 6.945 -8.789 1 86.06 79 LEU A CA 1
ATOM 619 C C . LEU A 1 79 ? -14.555 7.297 -10.258 1 86.06 79 LEU A C 1
ATOM 621 O O . LEU A 1 79 ? -13.977 6.516 -11.008 1 86.06 79 LEU A O 1
ATOM 625 N N . ARG A 1 80 ? -15.125 8.398 -10.664 1 82.25 80 ARG A N 1
ATOM 626 C CA . ARG A 1 80 ? -14.945 8.883 -12.023 1 82.25 80 ARG A CA 1
ATOM 627 C C . ARG A 1 80 ? -13.703 9.766 -12.133 1 82.25 80 ARG A C 1
ATOM 629 O O . ARG A 1 80 ? -13.43 10.57 -11.25 1 82.25 80 ARG A O 1
ATOM 636 N N . ARG A 1 81 ? -12.922 9.422 -13.156 1 74.75 81 ARG A N 1
ATOM 637 C CA . ARG A 1 81 ? -11.734 10.227 -13.406 1 74.75 81 ARG A CA 1
ATOM 638 C C . ARG A 1 81 ? -12.109 11.633 -13.859 1 74.75 81 ARG A C 1
ATOM 640 O O . ARG A 1 81 ? -13.039 11.812 -14.656 1 74.75 81 ARG A O 1
ATOM 647 N N . SER A 1 82 ? -11.461 12.688 -13.195 1 68.44 82 SER A N 1
ATOM 648 C CA . SER A 1 82 ? -11.625 14.086 -13.586 1 68.44 82 SER A CA 1
ATOM 649 C C . SER A 1 82 ? -10.289 14.82 -13.562 1 68.44 82 SER A C 1
ATOM 651 O O . SER A 1 82 ? -9.281 14.273 -13.109 1 68.44 82 SER A O 1
ATOM 653 N N . PRO A 1 83 ? -10.094 15.938 -14.25 1 62.5 83 PRO A N 1
ATOM 654 C CA . PRO A 1 83 ? -8.859 16.719 -14.305 1 62.5 83 PRO A CA 1
ATOM 655 C C . PRO A 1 83 ? -8.195 16.875 -12.938 1 62.5 83 PRO A C 1
ATOM 657 O O . PRO A 1 83 ? -6.973 17.047 -12.859 1 62.5 83 PRO A O 1
ATOM 660 N N . GLY A 1 84 ? -8.883 16.422 -11.961 1 56.97 84 GLY A N 1
ATOM 661 C CA . GLY A 1 84 ? -8.367 16.531 -10.602 1 56.97 84 GLY A CA 1
ATOM 662 C C . GLY A 1 84 ? -7.914 15.188 -10.039 1 56.97 84 GLY A C 1
ATOM 663 O O . GLY A 1 84 ? -7.453 15.117 -8.898 1 56.97 84 GLY A O 1
ATOM 664 N N . THR A 1 85 ? -8.047 14.25 -10.82 1 59.19 85 THR A N 1
ATOM 665 C CA . THR A 1 85 ? -7.629 12.938 -10.344 1 59.19 85 THR A CA 1
ATOM 666 C C . THR A 1 85 ? -6.125 12.906 -10.07 1 59.19 85 THR A C 1
ATOM 668 O O . THR A 1 85 ? -5.332 13.352 -10.906 1 59.19 85 THR A O 1
ATOM 671 N N . PRO A 1 86 ? -5.855 12.531 -8.875 1 57.97 86 PRO A N 1
ATOM 672 C CA . PRO A 1 86 ? -4.453 12.609 -8.461 1 57.97 86 PRO A CA 1
ATOM 673 C C . PRO A 1 86 ? -3.516 11.891 -9.43 1 57.97 86 PRO A C 1
ATOM 675 O O . PRO A 1 86 ? -3.865 10.828 -9.961 1 57.97 86 PRO A O 1
ATOM 678 N N . VAL A 1 87 ? -2.434 12.531 -9.68 1 54.06 87 VAL A N 1
ATOM 679 C CA . VAL A 1 87 ? -1.406 12.062 -10.609 1 54.06 87 VAL A CA 1
ATOM 680 C C . VAL A 1 87 ? -0.845 10.727 -10.133 1 54.06 87 VAL A C 1
ATOM 682 O O . VAL A 1 87 ? -0.381 9.922 -10.938 1 54.06 87 VAL A O 1
ATOM 685 N N . PHE A 1 88 ? -0.959 10.602 -8.859 1 56.38 88 PHE A N 1
ATOM 686 C CA . PHE A 1 88 ? -0.312 9.398 -8.336 1 56.38 88 PHE A CA 1
ATOM 687 C C . PHE A 1 88 ? -1.219 8.188 -8.5 1 56.38 88 PHE A C 1
ATOM 689 O O . PHE A 1 88 ? -0.898 7.098 -8.016 1 56.38 88 PHE A O 1
ATOM 696 N N . THR A 1 89 ? -2.336 8.414 -9.227 1 60.62 89 THR A N 1
ATOM 697 C CA . THR A 1 89 ? -3.221 7.285 -9.484 1 60.62 89 THR A CA 1
ATOM 698 C C . THR A 1 89 ? -2.68 6.422 -10.617 1 60.62 89 THR A C 1
ATOM 700 O O . THR A 1 89 ? -2.303 6.941 -11.672 1 60.62 89 THR A O 1
ATOM 703 N N . ALA A 1 90 ? -2.42 5.074 -10.195 1 61.69 90 ALA A N 1
ATOM 704 C CA . ALA A 1 90 ? -1.937 4.168 -11.242 1 61.69 90 ALA A CA 1
ATOM 705 C C . ALA A 1 90 ? -2.9 4.133 -12.422 1 61.69 90 ALA A C 1
ATOM 707 O O . ALA A 1 90 ? -4.102 3.91 -12.242 1 61.69 90 ALA A O 1
ATOM 708 N N . PRO A 1 91 ? -2.467 4.629 -13.57 1 57.31 91 PRO A N 1
ATOM 709 C CA . PRO A 1 91 ? -3.338 4.633 -14.75 1 57.31 91 PRO A CA 1
ATOM 710 C C . PRO A 1 91 ? -4.094 3.318 -14.93 1 57.31 91 PRO A C 1
ATOM 712 O O . PRO A 1 91 ? -5.242 3.318 -15.383 1 57.31 91 PRO A O 1
ATOM 715 N N . GLU A 1 92 ? -3.455 2.271 -14.617 1 54.59 92 GLU A N 1
ATOM 716 C CA . GLU A 1 92 ? -4.023 0.946 -14.852 1 54.59 92 GLU A CA 1
ATOM 717 C C . GLU A 1 92 ? -5.199 0.681 -13.914 1 54.59 92 GLU A C 1
ATOM 719 O O . GLU A 1 92 ? -5.984 -0.242 -14.148 1 54.59 92 GLU A O 1
ATOM 724 N N . CYS A 1 93 ? -5.176 1.527 -12.938 1 55.72 93 CYS A N 1
ATOM 725 C CA . CYS A 1 93 ? -6.32 1.418 -12.047 1 55.72 93 CYS A CA 1
ATOM 726 C C . CYS A 1 93 ? -7.562 2.047 -12.664 1 55.72 93 CYS A C 1
ATOM 728 O O . CYS A 1 93 ? -8.656 1.943 -12.109 1 55.72 93 CYS A O 1
ATOM 730 N N . ILE A 1 94 ? -7.293 2.592 -13.797 1 56.34 94 ILE A N 1
ATOM 731 C CA . ILE A 1 94 ? -8.383 3.324 -14.438 1 56.34 94 ILE A CA 1
ATOM 732 C C . ILE A 1 94 ? -9.102 2.418 -15.43 1 56.34 94 ILE A C 1
ATOM 734 O O . ILE A 1 94 ? -8.477 1.858 -16.328 1 56.34 94 ILE A O 1
ATOM 738 N N . LEU A 1 95 ? -10.164 1.908 -15.023 1 58.31 95 LEU A N 1
ATOM 739 C CA . LEU A 1 95 ? -11.086 1.24 -15.93 1 58.31 95 LEU A CA 1
ATOM 740 C C . LEU A 1 95 ? -11.922 2.258 -16.703 1 58.31 95 LEU A C 1
ATOM 742 O O . LEU A 1 95 ? -12.945 2.734 -16.203 1 58.31 95 LEU A O 1
ATOM 746 N N . ASP A 1 96 ? -11.492 2.559 -17.953 1 65.62 96 ASP A N 1
ATOM 747 C CA . ASP A 1 96 ? -12.18 3.564 -18.766 1 65.62 96 ASP A CA 1
ATOM 748 C C . ASP A 1 96 ? -12.156 4.926 -18.078 1 65.62 96 ASP A C 1
ATOM 750 O O . ASP A 1 96 ? -11.094 5.527 -17.906 1 65.62 96 ASP A O 1
ATOM 754 N N . ILE A 1 97 ? -13.422 5.211 -17.531 1 72.12 97 ILE A N 1
ATOM 755 C CA . ILE A 1 97 ? -13.477 6.539 -16.922 1 72.12 97 ILE A CA 1
ATOM 756 C C . ILE A 1 97 ? -13.594 6.406 -15.406 1 72.12 97 ILE A C 1
ATOM 758 O O . ILE A 1 97 ? -13.789 7.402 -14.711 1 72.12 97 ILE A O 1
ATOM 762 N N . THR A 1 98 ? -13.484 5.125 -15.047 1 80.19 98 THR A N 1
ATOM 763 C CA . THR A 1 98 ? -13.617 4.934 -13.609 1 80.19 98 THR A CA 1
ATOM 764 C C . THR A 1 98 ? -12.383 4.23 -13.039 1 80.19 98 THR A C 1
ATOM 766 O O . THR A 1 98 ? -11.602 3.646 -13.789 1 80.19 98 THR A O 1
ATOM 769 N N . TYR A 1 99 ? -12.227 4.453 -11.773 1 82.69 99 TYR A N 1
ATOM 770 C CA . TYR A 1 99 ? -11.148 3.768 -11.07 1 82.69 99 TYR A CA 1
ATOM 771 C C . TYR A 1 99 ? -11.539 3.479 -9.625 1 82.69 99 TYR A C 1
ATOM 773 O O . TYR A 1 99 ? -12.406 4.148 -9.062 1 82.69 99 TYR A O 1
ATOM 781 N N . SER A 1 100 ? -10.906 2.504 -8.984 1 87.38 100 SER A N 1
ATOM 782 C CA . SER A 1 100 ? -11.086 2.211 -7.566 1 87.38 100 SER A CA 1
ATOM 783 C C . SER A 1 100 ? -10.328 3.203 -6.695 1 87.38 100 SER A C 1
ATOM 785 O O . SER A 1 100 ? -9.102 3.293 -6.773 1 87.38 100 SER A O 1
ATOM 787 N N . GLY A 1 101 ? -11.047 3.902 -5.871 1 89.62 101 GLY A N 1
ATOM 788 C CA . GLY A 1 101 ? -10.414 4.855 -4.969 1 89.62 101 GLY A CA 1
ATOM 789 C C . GLY A 1 101 ? -9.461 4.207 -3.988 1 89.62 101 GLY A C 1
ATOM 790 O O . GLY A 1 101 ? -8.367 4.723 -3.746 1 89.62 101 GLY A O 1
ATOM 791 N N . LYS A 1 102 ? -9.844 3.016 -3.455 1 90.88 102 LYS A N 1
ATOM 792 C CA . LYS A 1 102 ? -9 2.311 -2.502 1 90.88 102 LYS A CA 1
ATOM 793 C C . LYS A 1 102 ? -7.695 1.856 -3.156 1 90.88 102 LYS A C 1
ATOM 795 O O . LYS A 1 102 ? -6.625 1.941 -2.549 1 90.88 102 LYS A O 1
ATOM 800 N N . ALA A 1 103 ? -7.852 1.451 -4.375 1 89.25 103 ALA A N 1
ATOM 801 C CA . ALA A 1 103 ? -6.66 1.043 -5.109 1 89.25 103 ALA A CA 1
ATOM 802 C C . ALA A 1 103 ? -5.727 2.229 -5.348 1 89.25 103 ALA A C 1
ATOM 804 O O . ALA A 1 103 ? -4.512 2.119 -5.168 1 89.25 103 ALA A O 1
ATOM 805 N N . ALA A 1 104 ? -6.336 3.311 -5.742 1 88.06 104 ALA A N 1
ATOM 806 C CA . ALA A 1 104 ? -5.555 4.52 -6 1 88.06 104 ALA A CA 1
ATOM 807 C C . ALA A 1 104 ? -4.84 4.992 -4.738 1 88.06 104 ALA A C 1
ATOM 809 O O . ALA A 1 104 ? -3.676 5.391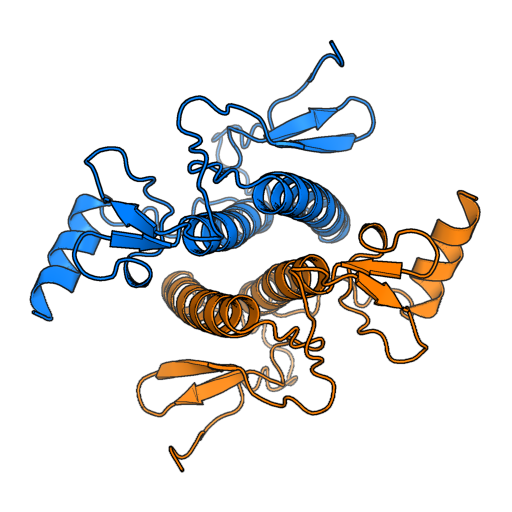 -4.789 1 88.06 104 ALA A O 1
ATOM 810 N N . ASP A 1 105 ? -5.527 4.926 -3.59 1 91.81 105 ASP A N 1
ATOM 811 C CA . ASP A 1 105 ? -4.914 5.281 -2.312 1 91.81 105 ASP A CA 1
ATOM 812 C C . ASP A 1 105 ? -3.734 4.363 -1.996 1 91.81 105 ASP A C 1
ATOM 814 O O . ASP A 1 105 ? -2.68 4.832 -1.561 1 91.81 105 ASP A O 1
ATOM 818 N N . THR A 1 106 ? -3.918 3.07 -2.172 1 90.94 106 THR A N 1
ATOM 819 C CA . THR A 1 106 ? -2.881 2.092 -1.867 1 90.94 106 THR A CA 1
ATOM 820 C C . THR A 1 106 ? -1.662 2.295 -2.764 1 90.94 106 THR A C 1
ATOM 822 O O . THR A 1 106 ? -0.524 2.246 -2.293 1 90.94 106 THR A O 1
ATOM 825 N N . TRP A 1 107 ? -1.929 2.576 -3.994 1 89.06 107 TRP A N 1
ATOM 826 C CA . TRP A 1 107 ? -0.867 2.924 -4.934 1 89.06 107 TRP A CA 1
ATOM 827 C C . TRP A 1 107 ? -0.09 4.145 -4.449 1 89.06 107 TRP A C 1
ATOM 829 O O . TRP A 1 107 ? 1.143 4.125 -4.41 1 89.06 107 TRP A O 1
ATOM 839 N N . ALA A 1 108 ? -0.819 5.113 -4.098 1 89.69 108 ALA A N 1
ATOM 840 C CA . ALA A 1 108 ? -0.208 6.367 -3.664 1 89.69 108 ALA A CA 1
ATOM 841 C C . ALA A 1 108 ? 0.696 6.145 -2.455 1 89.69 108 ALA A C 1
ATOM 843 O O . ALA A 1 108 ? 1.727 6.809 -2.312 1 89.69 108 ALA A O 1
ATOM 844 N N . VAL A 1 109 ? 0.31 5.219 -1.569 1 91.06 109 VAL A N 1
ATOM 845 C CA . VAL A 1 109 ? 1.147 4.883 -0.422 1 91.06 109 VAL A CA 1
ATOM 846 C C . VAL A 1 109 ? 2.475 4.305 -0.904 1 91.06 109 VAL A C 1
ATOM 848 O O . VAL A 1 109 ? 3.539 4.668 -0.397 1 91.06 109 VAL A O 1
ATOM 851 N N . GLY A 1 110 ? 2.434 3.393 -1.871 1 89.44 110 GLY A N 1
ATOM 852 C CA . GLY A 1 110 ? 3.652 2.846 -2.443 1 89.44 110 GLY A CA 1
ATOM 853 C C . GLY A 1 110 ? 4.555 3.902 -3.053 1 89.44 110 GLY A C 1
ATOM 854 O O . GLY A 1 110 ? 5.766 3.902 -2.82 1 89.44 110 GLY A O 1
ATOM 855 N N . VAL A 1 111 ? 3.951 4.832 -3.773 1 86.06 111 VAL A N 1
ATOM 856 C CA . VAL A 1 111 ? 4.695 5.914 -4.414 1 86.06 111 VAL A CA 1
ATOM 857 C C . VAL A 1 111 ? 5.328 6.809 -3.352 1 86.06 111 VAL A C 1
ATOM 859 O O . VAL A 1 111 ? 6.48 7.223 -3.488 1 86.06 111 VAL A O 1
ATOM 862 N N . THR A 1 112 ? 4.582 7.094 -2.383 1 87.31 112 THR A N 1
ATOM 863 C CA . THR A 1 112 ? 5.066 7.918 -1.283 1 87.31 112 THR A CA 1
ATOM 864 C C . THR A 1 112 ? 6.273 7.27 -0.609 1 87.31 112 THR A C 1
ATOM 866 O O . THR A 1 112 ? 7.277 7.938 -0.345 1 87.31 112 THR A O 1
ATOM 869 N N . LEU A 1 113 ? 6.16 6.004 -0.371 1 86.19 113 LEU A N 1
ATOM 870 C CA . LEU A 1 113 ? 7.277 5.273 0.219 1 86.19 113 LEU A CA 1
ATOM 871 C C . LEU A 1 113 ? 8.508 5.34 -0.681 1 86.19 113 LEU A C 1
ATOM 873 O O . LEU A 1 113 ? 9.625 5.539 -0.198 1 86.19 113 LEU A O 1
ATOM 877 N N . TYR A 1 114 ? 8.305 5.113 -1.933 1 83.94 114 TYR A N 1
ATOM 878 C CA . TYR A 1 114 ? 9.391 5.195 -2.902 1 83.94 114 TYR A CA 1
ATOM 879 C C . TYR A 1 114 ? 10.109 6.531 -2.805 1 83.94 114 TYR A C 1
ATOM 881 O O . TYR A 1 114 ? 11.344 6.582 -2.75 1 83.94 114 TYR A O 1
ATOM 889 N N . CYS A 1 115 ? 9.328 7.574 -2.723 1 82.25 115 CYS A N 1
ATOM 890 C CA . CYS A 1 115 ? 9.875 8.922 -2.613 1 82.25 115 CYS A CA 1
ATOM 891 C C . CYS A 1 115 ? 10.633 9.102 -1.307 1 82.25 115 CYS A C 1
ATOM 893 O O . CYS A 1 115 ? 11.711 9.695 -1.286 1 82.25 115 CYS A O 1
ATOM 895 N N . MET A 1 116 ? 10.109 8.539 -0.291 1 82.31 116 MET A N 1
ATOM 896 C CA . MET A 1 116 ? 10.719 8.68 1.028 1 82.31 116 MET A CA 1
ATOM 897 C C . MET A 1 116 ? 12.07 7.98 1.08 1 82.31 116 MET A C 1
ATOM 899 O O . MET A 1 116 ? 12.992 8.453 1.744 1 82.31 116 MET A O 1
ATOM 903 N N . VAL A 1 117 ? 12.148 6.98 0.347 1 80.69 117 VAL A N 1
ATOM 904 C CA . VAL A 1 117 ? 13.336 6.141 0.469 1 80.69 117 VAL A CA 1
ATOM 905 C C . VAL A 1 117 ? 14.383 6.57 -0.552 1 80.69 117 VAL A C 1
ATOM 907 O O . VAL A 1 117 ? 15.586 6.59 -0.253 1 80.69 117 VAL A O 1
ATOM 910 N N . LEU A 1 118 ? 13.891 6.891 -1.735 1 79.25 118 LEU A N 1
ATOM 911 C CA . LEU A 1 118 ? 14.859 7.195 -2.787 1 79.25 118 LEU A CA 1
ATOM 912 C C . LEU A 1 118 ? 15.031 8.703 -2.943 1 79.25 118 LEU A C 1
ATOM 914 O O . LEU A 1 118 ? 16.016 9.164 -3.529 1 79.25 118 LEU A O 1
ATOM 918 N N . GLY A 1 119 ? 14.117 9.484 -2.371 1 72.44 119 GLY A N 1
ATOM 919 C CA . GLY A 1 119 ? 14.273 10.93 -2.33 1 72.44 119 GLY A CA 1
ATOM 920 C C . GLY A 1 119 ? 13.648 11.633 -3.52 1 72.44 119 GLY A C 1
ATOM 921 O O . GLY A 1 119 ? 13.539 12.859 -3.537 1 72.44 119 GLY A O 1
ATOM 922 N N . ASP A 1 120 ? 13.391 10.969 -4.637 1 67.25 120 ASP A N 1
ATOM 923 C CA . ASP A 1 120 ? 12.789 11.617 -5.797 1 67.25 120 ASP A CA 1
ATOM 924 C C . ASP A 1 120 ? 11.422 11.023 -6.121 1 67.25 120 ASP A C 1
ATOM 926 O O . ASP A 1 120 ? 11.188 9.836 -5.887 1 67.25 120 ASP A O 1
ATOM 930 N N . TYR A 1 121 ? 10.469 12.086 -6.301 1 59.75 121 TYR A N 1
ATOM 931 C CA . TYR A 1 121 ? 9.195 11.586 -6.797 1 59.75 121 TYR A CA 1
ATOM 932 C C . TYR A 1 121 ? 9.391 10.695 -8.016 1 59.75 121 TYR A C 1
ATOM 934 O O . TYR A 1 121 ? 10.016 11.102 -9 1 59.75 121 TYR A O 1
ATOM 942 N N . PRO A 1 122 ? 9.203 9.492 -7.68 1 56.59 122 PRO A N 1
ATOM 943 C CA . PRO A 1 122 ? 9.312 8.648 -8.867 1 56.59 122 PRO A CA 1
ATOM 944 C C . PRO A 1 122 ? 8.266 8.984 -9.93 1 56.59 122 PRO A C 1
ATOM 946 O O . PRO A 1 122 ? 7.219 9.555 -9.609 1 56.59 122 PRO A O 1
ATOM 949 N N . PHE A 1 123 ? 8.531 8.82 -11.039 1 55.91 123 PHE A N 1
ATOM 950 C CA . PHE A 1 123 ? 7.562 8.719 -12.125 1 55.91 123 PHE A CA 1
ATOM 951 C C . PHE A 1 123 ? 7.203 10.102 -12.656 1 55.91 123 PHE A C 1
ATOM 953 O O . PHE A 1 123 ? 6.148 10.281 -13.266 1 55.91 123 PHE A O 1
ATOM 960 N N . LEU A 1 124 ? 7.793 11.117 -11.852 1 46.25 124 LEU A N 1
ATOM 961 C CA . LEU A 1 124 ? 7.605 12.461 -12.398 1 46.25 124 LEU A CA 1
ATOM 962 C C . LEU A 1 124 ? 7.957 12.5 -13.883 1 46.25 124 LEU A C 1
ATOM 964 O O . LEU A 1 124 ? 8.078 13.578 -14.469 1 46.25 124 LEU A O 1
ATOM 968 N N . GLY A 1 125 ? 8.477 11.508 -14.445 1 40.69 125 GLY A N 1
ATOM 969 C CA . GLY A 1 125 ? 8.648 11.852 -15.844 1 40.69 125 GLY A CA 1
ATOM 970 C C . GLY A 1 125 ? 7.496 12.648 -16.406 1 40.69 125 GLY A C 1
ATOM 971 O O . GLY A 1 125 ? 6.688 13.203 -15.664 1 40.69 125 GLY A O 1
ATOM 972 N N . ASP A 1 126 ? 6.891 12.102 -17.641 1 39.34 126 ASP A N 1
ATOM 973 C CA . ASP A 1 126 ? 5.969 12.852 -18.484 1 39.34 126 ASP A CA 1
ATOM 974 C C . ASP A 1 126 ? 4.719 13.266 -17.703 1 39.34 126 ASP A C 1
ATOM 976 O O . ASP A 1 126 ? 4.27 12.539 -16.812 1 39.34 126 ASP A O 1
ATOM 980 N N . THR A 1 127 ? 4.371 14.555 -17.609 1 37.28 127 THR A N 1
ATOM 981 C CA . THR A 1 127 ? 3.113 15.062 -17.078 1 37.28 127 THR A CA 1
ATOM 982 C C . THR A 1 127 ? 2.045 13.969 -17.078 1 37.28 127 THR A C 1
ATOM 984 O O . THR A 1 127 ? 2.062 13.078 -17.938 1 37.28 127 THR A O 1
ATOM 987 N N . LEU A 1 128 ? 1.312 13.734 -15.961 1 39.41 128 LEU A N 1
ATOM 988 C CA . LEU A 1 128 ? 0.098 12.93 -16.047 1 39.41 128 LEU A CA 1
ATOM 989 C C . LEU A 1 128 ? -0.434 12.906 -17.484 1 39.41 128 LEU A C 1
ATOM 991 O O . LEU A 1 128 ? -0.891 11.859 -17.953 1 39.41 128 LEU A O 1
ATOM 995 N N . GLN A 1 129 ? -0.354 13.961 -18.094 1 37.91 129 GLN A N 1
ATOM 996 C CA . GLN A 1 129 ? -0.782 14.125 -19.469 1 37.91 129 GLN A CA 1
ATOM 997 C C . GLN A 1 129 ? 0.02 13.219 -20.406 1 37.91 129 GLN A C 1
ATOM 999 O O . GLN A 1 129 ? -0.532 12.641 -21.344 1 37.91 129 GLN A O 1
ATOM 1004 N N . ASP A 1 130 ? 1.186 13.219 -20.25 1 40.28 130 ASP A N 1
ATOM 1005 C CA . ASP A 1 130 ? 1.996 12.484 -21.203 1 40.28 130 ASP A CA 1
ATOM 1006 C C . ASP A 1 130 ? 1.873 10.977 -20.984 1 40.28 130 AS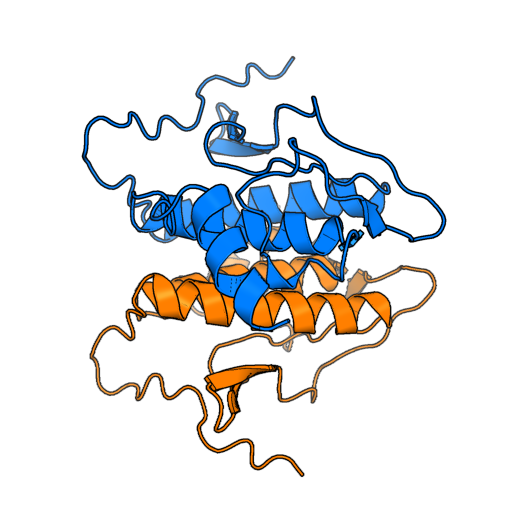P A C 1
ATOM 1008 O O . ASP A 1 130 ? 1.917 10.195 -21.938 1 40.28 130 ASP A O 1
ATOM 1012 N N . THR A 1 131 ? 1.817 10.539 -19.906 1 39 131 THR A N 1
ATOM 1013 C CA . THR A 1 131 ? 1.667 9.109 -19.641 1 39 131 THR A CA 1
ATOM 1014 C C . THR A 1 131 ? 0.271 8.633 -20.031 1 39 131 THR A C 1
ATOM 1016 O O . THR A 1 131 ? 0.115 7.543 -20.594 1 39 131 THR A O 1
ATOM 1019 N N . TYR A 1 132 ? -0.707 9.367 -19.766 1 40.97 132 TYR A N 1
ATOM 1020 C CA . TYR A 1 132 ? -2.027 9.078 -20.312 1 40.97 132 TYR A CA 1
ATOM 1021 C C . TYR A 1 132 ? -2.006 9.109 -21.828 1 40.97 132 TYR A C 1
ATOM 1023 O O . TYR A 1 132 ? -2.754 8.375 -22.484 1 40.97 132 TYR A O 1
ATOM 1031 N N . ASP A 1 133 ? -1.35 10.031 -22.422 1 38.91 133 ASP A N 1
ATOM 1032 C CA . ASP A 1 133 ? -1.301 10.07 -23.875 1 38.91 133 ASP A CA 1
ATOM 1033 C C . ASP A 1 133 ? -0.65 8.805 -24.438 1 38.91 133 ASP A C 1
ATOM 1035 O O . ASP A 1 133 ? -1.031 8.328 -25.5 1 38.91 133 ASP A O 1
ATOM 1039 N N . ARG A 1 134 ? 0.297 8.336 -23.875 1 33.94 134 ARG A N 1
ATOM 1040 C CA . ARG A 1 134 ? 0.877 7.137 -24.469 1 33.94 134 ARG A CA 1
ATOM 1041 C C . ARG A 1 134 ? -0.031 5.93 -24.266 1 33.94 134 ARG A C 1
ATOM 1043 O O . ARG A 1 134 ? -0.03 5 -25.078 1 33.94 134 ARG A O 1
ATOM 1050 N N . GLU A 1 135 ? -0.615 5.688 -23.188 1 37.44 135 GLU A N 1
ATOM 1051 C CA . GLU A 1 135 ? -1.497 4.539 -23 1 37.44 135 GLU A CA 1
ATOM 1052 C C . GLU A 1 135 ? -2.826 4.742 -23.719 1 37.44 135 GLU A C 1
ATOM 1054 O O . GLU A 1 135 ? -3.625 3.809 -23.828 1 37.44 135 GLU A O 1
ATOM 1059 N N . SER A 1 136 ? -3.23 5.844 -24.078 1 33.09 136 SER A N 1
ATOM 1060 C CA . SER A 1 136 ? -4.297 5.984 -25.062 1 33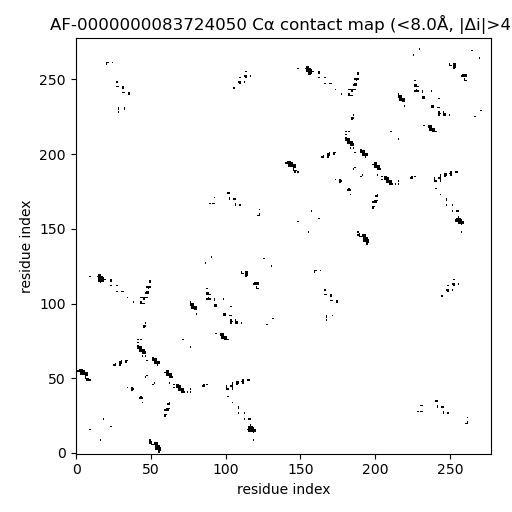.09 136 SER A CA 1
ATOM 1061 C C . SER A 1 136 ? -3.961 5.242 -26.359 1 33.09 136 SER A C 1
ATOM 1063 O O . SER A 1 136 ? -4.801 5.133 -27.25 1 33.09 136 SER A O 1
ATOM 1065 N N . ILE A 1 137 ? -2.789 4.953 -26.594 1 27.72 137 ILE A N 1
ATOM 1066 C CA . ILE A 1 137 ? -2.576 4.254 -27.859 1 27.72 137 ILE A CA 1
ATOM 1067 C C . ILE A 1 137 ? -2.959 2.783 -27.703 1 27.72 137 ILE A C 1
ATOM 1069 O O . ILE A 1 137 ? -2.973 2.035 -28.688 1 27.72 137 ILE A O 1
ATOM 1073 N N . PHE A 1 138 ? -2.949 2.266 -26.562 1 27.59 138 PHE A N 1
ATOM 1074 C CA . PHE A 1 138 ? -3.35 0.866 -26.641 1 27.59 138 PHE A CA 1
ATOM 1075 C C . PHE A 1 138 ? -4.855 0.746 -26.859 1 27.59 138 PHE A C 1
ATOM 1077 O O . PHE A 1 138 ? -5.398 -0.361 -26.875 1 27.59 138 PHE A O 1
ATOM 1084 N N . ASN A 1 139 ? -5.613 1.792 -26.734 1 23.31 139 ASN A N 1
ATOM 1085 C CA . ASN A 1 139 ? -6.848 1.58 -27.484 1 23.31 139 ASN A CA 1
ATOM 1086 C C . ASN A 1 139 ? -6.629 1.746 -28.984 1 23.31 139 ASN A C 1
ATOM 1088 O O . ASN A 1 139 ? -5.918 2.652 -29.406 1 23.31 139 ASN A O 1
ATOM 1092 N N . LEU B 1 1 ? -3.252 -22.5 -17.672 1 29.66 1 LEU B N 1
ATOM 1093 C CA . LEU B 1 1 ? -2.104 -22.438 -16.781 1 29.66 1 LEU B CA 1
ATOM 1094 C C . LEU B 1 1 ? -1.095 -21.391 -17.266 1 29.66 1 LEU B C 1
ATOM 1096 O O . LEU B 1 1 ? -0.504 -21.562 -18.328 1 29.66 1 LEU B O 1
ATOM 1100 N N . GLU B 1 2 ? -1.432 -20.125 -17.344 1 40.25 2 GLU B N 1
ATOM 1101 C CA . GLU B 1 2 ? -0.407 -19.188 -17.797 1 40.25 2 GLU B CA 1
ATOM 1102 C C . GLU B 1 2 ? 0.926 -19.453 -17.094 1 40.25 2 GLU B C 1
ATOM 1104 O O . GLU B 1 2 ? 0.963 -19.734 -15.898 1 40.25 2 GLU B O 1
ATOM 1109 N N . TYR B 1 3 ? 1.816 -20.109 -17.766 1 39.44 3 TYR B N 1
ATOM 1110 C CA . TYR B 1 3 ? 3.188 -20.406 -17.375 1 39.44 3 TYR B CA 1
ATOM 1111 C C . TYR B 1 3 ? 3.801 -19.25 -16.594 1 39.44 3 TYR B C 1
ATOM 1113 O O . TYR B 1 3 ? 3.885 -18.125 -17.094 1 39.44 3 TYR B O 1
ATOM 1121 N N . VAL B 1 4 ? 3.398 -19.094 -15.359 1 51.38 4 VAL B N 1
ATOM 1122 C CA . VAL B 1 4 ? 4.117 -18.172 -14.484 1 51.38 4 VAL B CA 1
ATOM 1123 C C . VAL B 1 4 ? 5.609 -18.5 -14.516 1 51.38 4 VAL B C 1
ATOM 1125 O O . VAL B 1 4 ? 6.027 -19.594 -14.141 1 51.38 4 VAL B O 1
ATOM 1128 N N . GLU B 1 5 ? 6.309 -18.016 -15.57 1 53.88 5 GLU B N 1
ATOM 1129 C CA . GLU B 1 5 ? 7.684 -18.438 -15.836 1 53.88 5 GLU B CA 1
ATOM 1130 C C . GLU B 1 5 ? 8.586 -18.172 -14.633 1 53.88 5 GLU B C 1
ATOM 1132 O O . GLU B 1 5 ? 9.422 -19.016 -14.281 1 53.88 5 GLU B O 1
ATOM 1137 N N . ASP B 1 6 ? 8.852 -16.797 -14.328 1 58.06 6 ASP B N 1
ATOM 1138 C CA . ASP B 1 6 ? 10.023 -16.547 -13.484 1 58.06 6 ASP B CA 1
ATOM 1139 C C . ASP B 1 6 ? 9.625 -15.82 -12.203 1 58.06 6 ASP B C 1
ATOM 1141 O O . ASP B 1 6 ? 8.68 -15.039 -12.195 1 58.06 6 ASP B O 1
ATOM 1145 N N . LYS B 1 7 ? 9.867 -16.609 -11.078 1 58.03 7 LYS B N 1
ATOM 1146 C CA . LYS B 1 7 ? 9.82 -15.906 -9.797 1 58.03 7 LYS B CA 1
ATOM 1147 C C . LYS B 1 7 ? 10.75 -14.688 -9.805 1 58.03 7 LYS B C 1
ATOM 1149 O O . LYS B 1 7 ? 11.734 -14.656 -10.539 1 58.03 7 LYS B O 1
ATOM 1154 N N . TRP B 1 8 ? 10.102 -13.68 -9.398 1 58.84 8 TRP B N 1
ATOM 1155 C CA . TRP B 1 8 ? 11.055 -12.594 -9.195 1 58.84 8 TRP B CA 1
ATOM 1156 C C . TRP B 1 8 ? 12.242 -13.062 -8.367 1 58.84 8 TRP B C 1
ATOM 1158 O O . TRP B 1 8 ? 12.07 -13.656 -7.301 1 58.84 8 TRP B O 1
ATOM 1168 N N . VAL B 1 9 ? 13.32 -13.555 -9.047 1 51.44 9 VAL B N 1
ATOM 1169 C CA . VAL B 1 9 ? 14.531 -13.984 -8.359 1 51.44 9 VAL B CA 1
ATOM 1170 C C . VAL B 1 9 ? 15.336 -12.766 -7.922 1 51.44 9 VAL B C 1
ATOM 1172 O O . VAL B 1 9 ? 15.727 -11.938 -8.75 1 51.44 9 VAL B O 1
ATOM 1175 N N . CYS B 1 10 ? 14.898 -12.281 -6.73 1 48.28 10 CYS B N 1
ATOM 1176 C CA . CYS B 1 10 ? 16.047 -11.555 -6.18 1 48.28 10 CYS B CA 1
ATOM 1177 C C . CYS B 1 10 ? 17.234 -12.484 -5.98 1 48.28 10 CYS B C 1
ATOM 1179 O O . CYS B 1 10 ? 17.172 -13.422 -5.18 1 48.28 10 CYS B O 1
ATOM 1181 N N . ASP B 1 11 ? 17.688 -13.086 -7.047 1 42.66 11 ASP B N 1
ATOM 1182 C CA . ASP B 1 11 ? 18.656 -14.172 -6.988 1 42.66 11 ASP B CA 1
ATOM 1183 C C . ASP B 1 11 ? 19.578 -14.016 -5.781 1 42.66 11 ASP B C 1
ATOM 1185 O O . ASP B 1 11 ? 20.578 -14.734 -5.652 1 42.66 11 ASP B O 1
ATOM 1189 N N . GLY B 1 12 ? 19.234 -13.516 -4.723 1 39.53 12 GLY B N 1
ATOM 1190 C CA . GLY B 1 12 ? 20.125 -13.602 -3.578 1 39.53 12 GLY B CA 1
ATOM 1191 C C . GLY B 1 12 ? 21.547 -13.211 -3.9 1 39.53 12 GLY B C 1
ATOM 1192 O O . GLY B 1 12 ? 22.422 -13.281 -3.039 1 39.53 12 GLY B O 1
ATOM 1193 N N . SER B 1 13 ? 22.031 -13.555 -4.922 1 39.22 13 SER B N 1
ATOM 1194 C CA . SER B 1 13 ? 23.469 -13.477 -5.156 1 39.22 13 SER B CA 1
ATOM 1195 C C . SER B 1 13 ? 23.969 -12.039 -5.047 1 39.22 13 SER B C 1
ATOM 1197 O O . SER B 1 13 ? 25.109 -11.742 -5.418 1 39.22 13 SER B O 1
ATOM 1199 N N . GLY B 1 14 ? 23.625 -11.195 -4.172 1 37.19 14 GLY B N 1
ATOM 1200 C CA . GLY B 1 14 ? 24.172 -9.922 -3.75 1 37.19 14 GLY B CA 1
ATOM 1201 C C . GLY B 1 14 ? 23.484 -8.734 -4.402 1 37.19 14 GLY B C 1
ATOM 1202 O O . GLY B 1 14 ? 23.578 -7.609 -3.896 1 37.19 14 GLY B O 1
ATOM 1203 N N . ARG B 1 15 ? 23.578 -8.672 -5.754 1 38 15 ARG B N 1
ATOM 1204 C CA . ARG B 1 15 ? 23.328 -7.348 -6.312 1 38 15 ARG B CA 1
ATOM 1205 C C . ARG B 1 15 ? 21.891 -6.898 -6.043 1 38 15 ARG B C 1
ATOM 1207 O O . ARG B 1 15 ? 20.969 -7.715 -6.051 1 38 15 ARG B O 1
ATOM 1214 N N . ALA B 1 16 ? 21.641 -5.699 -5.465 1 45.19 16 ALA B N 1
ATOM 1215 C CA . ALA B 1 16 ? 20.547 -4.773 -5.172 1 45.19 16 ALA B CA 1
ATOM 1216 C C . ALA B 1 16 ? 19.422 -4.918 -6.184 1 45.19 16 ALA B C 1
ATOM 1218 O O . ALA B 1 16 ? 19.625 -4.75 -7.387 1 45.19 16 ALA B O 1
ATOM 1219 N N . CYS B 1 17 ? 18.609 -5.875 -6.211 1 52.97 17 CYS B N 1
ATOM 1220 C CA . CYS B 1 17 ? 17.453 -5.848 -7.102 1 52.97 17 CYS B CA 1
ATOM 1221 C C . CYS B 1 17 ? 16.828 -4.461 -7.141 1 52.97 17 CYS B C 1
ATOM 1223 O O . CYS B 1 17 ? 15.961 -4.141 -6.32 1 52.97 17 CYS B O 1
ATOM 1225 N N . SER B 1 18 ? 17.562 -3.572 -7.449 1 68.44 18 SER B N 1
ATOM 1226 C CA . SER B 1 18 ? 17.109 -2.189 -7.547 1 68.44 18 SER B CA 1
ATOM 1227 C C . SER B 1 18 ? 16.359 -1.944 -8.852 1 68.44 18 SER B C 1
ATOM 1229 O O . SER B 1 18 ? 16.984 -1.76 -9.906 1 68.44 18 SER B O 1
ATOM 1231 N N . LEU B 1 19 ? 15.125 -2.365 -8.766 1 80.19 19 LEU B N 1
ATOM 1232 C CA . LEU B 1 19 ? 14.312 -2.057 -9.93 1 80.19 19 LEU B CA 1
ATOM 1233 C C . LEU B 1 19 ? 14.375 -0.568 -10.258 1 80.19 19 LEU B C 1
ATOM 1235 O O . LEU B 1 19 ? 14.391 0.27 -9.352 1 80.19 19 LEU B O 1
ATOM 1239 N N . GLY B 1 20 ? 14.625 -0.394 -11.531 1 80.19 20 GLY B N 1
ATOM 1240 C CA . GLY B 1 20 ? 14.445 0.985 -11.953 1 80.19 20 GLY B CA 1
ATOM 1241 C C . GLY B 1 20 ? 13.039 1.506 -11.703 1 80.19 20 GLY B C 1
ATOM 1242 O O . GLY B 1 20 ? 12.125 0.729 -11.422 1 80.19 20 GLY B O 1
ATOM 1243 N N . GLU B 1 21 ? 12.945 2.723 -11.742 1 81.19 21 GLU B N 1
ATOM 1244 C CA . GLU B 1 21 ? 11.695 3.408 -11.43 1 81.19 21 GLU B CA 1
ATOM 1245 C C . GLU B 1 21 ? 10.547 2.869 -12.273 1 81.19 21 GLU B C 1
ATOM 1247 O O . GLU B 1 21 ? 9.469 2.576 -11.75 1 81.19 21 GLU B O 1
ATOM 1252 N N . GLU B 1 22 ? 10.82 2.707 -13.555 1 82.38 22 GLU B N 1
ATOM 1253 C CA . GLU B 1 22 ? 9.758 2.295 -14.477 1 82.38 22 GLU B CA 1
ATOM 1254 C C . GLU B 1 22 ? 9.266 0.889 -14.148 1 82.38 22 GLU B C 1
ATOM 1256 O O . GLU B 1 22 ? 8.055 0.648 -14.102 1 82.38 22 GLU B O 1
ATOM 1261 N N . THR B 1 23 ? 10.141 0.043 -13.961 1 85 23 THR B N 1
ATOM 1262 C CA . THR B 1 23 ? 9.773 -1.333 -13.641 1 85 23 THR B CA 1
ATOM 1263 C C . THR B 1 23 ? 9.094 -1.41 -12.281 1 85 23 THR B C 1
ATOM 1265 O O . THR B 1 23 ? 8.086 -2.111 -12.117 1 85 23 THR B O 1
ATOM 1268 N N . ALA B 1 24 ? 9.586 -0.637 -11.32 1 85.31 24 ALA B N 1
ATOM 1269 C CA . ALA B 1 24 ? 8.984 -0.607 -9.992 1 85.31 24 ALA B CA 1
ATOM 1270 C C . ALA B 1 24 ? 7.543 -0.108 -10.047 1 85.31 24 ALA B C 1
ATOM 1272 O O . ALA B 1 24 ? 6.664 -0.646 -9.375 1 85.31 24 ALA B O 1
ATOM 1273 N N . ARG B 1 25 ? 7.367 0.811 -10.883 1 84.19 25 ARG B N 1
ATOM 1274 C CA . ARG B 1 25 ? 6.031 1.369 -11.055 1 84.19 25 ARG B CA 1
ATOM 1275 C C . ARG B 1 25 ? 5.07 0.33 -11.617 1 84.19 25 ARG B C 1
ATOM 1277 O O . ARG B 1 25 ? 3.959 0.164 -11.117 1 84.19 25 ARG B O 1
ATOM 1284 N N . ARG B 1 26 ? 5.484 -0.334 -12.609 1 85.12 26 ARG B N 1
ATOM 1285 C CA . ARG B 1 26 ? 4.641 -1.34 -13.25 1 85.12 26 ARG B CA 1
ATOM 1286 C C . ARG B 1 26 ? 4.336 -2.488 -12.289 1 85.12 26 ARG B C 1
ATOM 1288 O O . ARG B 1 26 ? 3.199 -2.951 -12.211 1 85.12 26 ARG B O 1
ATOM 1295 N N . TYR B 1 27 ? 5.324 -2.869 -11.609 1 87.5 27 TYR B N 1
ATOM 1296 C CA . TYR B 1 27 ? 5.148 -3.979 -10.68 1 87.5 27 TYR B CA 1
ATOM 1297 C C . TYR B 1 27 ? 4.203 -3.596 -9.547 1 87.5 27 TYR B C 1
ATOM 1299 O O . TYR B 1 27 ? 3.309 -4.367 -9.188 1 87.5 27 TYR B O 1
ATOM 1307 N N . LEU B 1 28 ? 4.414 -2.404 -9.039 1 89.88 28 LEU B N 1
ATOM 1308 C CA . LEU B 1 28 ? 3.541 -1.948 -7.961 1 89.88 28 LEU B CA 1
ATOM 1309 C C . LEU B 1 28 ? 2.092 -1.878 -8.43 1 89.88 28 LEU B C 1
ATOM 1311 O O . LEU B 1 28 ? 1.181 -2.291 -7.711 1 89.88 28 LEU B O 1
ATOM 1315 N N . ARG B 1 29 ? 1.947 -1.396 -9.594 1 87.44 29 ARG B N 1
ATOM 1316 C CA . ARG B 1 29 ? 0.601 -1.325 -10.156 1 87.44 29 ARG B CA 1
ATOM 1317 C C . ARG B 1 29 ? -0.046 -2.705 -10.203 1 87.44 29 ARG B C 1
ATOM 1319 O O . ARG B 1 29 ? -1.192 -2.873 -9.781 1 87.44 29 ARG B O 1
ATOM 1326 N N . ASP B 1 30 ? 0.613 -3.67 -10.75 1 90.19 30 ASP B N 1
ATOM 1327 C CA . ASP B 1 30 ? 0.088 -5.027 -10.875 1 90.19 30 ASP B CA 1
ATOM 1328 C C . ASP B 1 30 ? -0.223 -5.621 -9.5 1 90.19 30 ASP B C 1
ATOM 1330 O O . ASP B 1 30 ? -1.259 -6.266 -9.32 1 90.19 30 ASP B O 1
ATOM 1334 N N . ILE B 1 31 ? 0.661 -5.363 -8.547 1 92.81 31 ILE B N 1
ATOM 1335 C CA . ILE B 1 31 ? 0.496 -5.91 -7.207 1 92.81 31 ILE B CA 1
ATOM 1336 C C . ILE B 1 31 ? -0.727 -5.289 -6.539 1 92.81 31 ILE B C 1
ATOM 1338 O O . ILE B 1 31 ? -1.558 -5.996 -5.965 1 92.81 31 ILE B O 1
ATOM 1342 N N . VAL B 1 32 ? -0.839 -3.977 -6.641 1 92.81 32 VAL B N 1
ATOM 1343 C CA . VAL B 1 32 ? -1.956 -3.27 -6.02 1 92.81 32 VAL B CA 1
ATOM 1344 C C . VAL B 1 32 ? -3.268 -3.719 -6.66 1 92.81 32 VAL B C 1
ATOM 1346 O O . VAL B 1 32 ? -4.254 -3.959 -5.961 1 92.81 32 VAL B O 1
ATOM 1349 N N . SER B 1 33 ? -3.266 -3.875 -7.957 1 89.69 33 SER B N 1
ATOM 1350 C CA . SER B 1 33 ? -4.461 -4.355 -8.641 1 89.69 33 SER B CA 1
ATOM 1351 C C . SER B 1 33 ? -4.863 -5.742 -8.156 1 89.69 33 SER B C 1
ATOM 1353 O O . SER B 1 33 ? -6.039 -5.996 -7.891 1 89.69 33 SER B O 1
ATOM 1355 N N . GLY B 1 34 ? -3.914 -6.613 -8.086 1 92.44 34 GLY B N 1
ATOM 1356 C CA . GLY B 1 34 ? -4.184 -7.949 -7.566 1 92.44 34 GLY B CA 1
ATOM 1357 C C . GLY B 1 34 ? -4.699 -7.941 -6.141 1 92.44 34 GLY B C 1
ATOM 1358 O O . GLY B 1 34 ? -5.641 -8.672 -5.812 1 92.44 34 GLY B O 1
ATOM 1359 N N . LEU B 1 35 ? -4.078 -7.094 -5.344 1 94.12 35 LEU B N 1
ATOM 1360 C CA . LEU B 1 35 ? -4.48 -6.996 -3.945 1 94.12 35 LEU B CA 1
ATOM 1361 C C . LEU B 1 35 ? -5.918 -6.504 -3.824 1 94.12 35 LEU B C 1
ATOM 1363 O O . LEU B 1 35 ? -6.703 -7.051 -3.049 1 94.12 35 LEU B O 1
ATOM 1367 N N . MET B 1 36 ? -6.266 -5.477 -4.539 1 89.88 36 MET B N 1
ATOM 1368 C CA . MET B 1 36 ? -7.617 -4.926 -4.496 1 89.88 36 MET B CA 1
ATOM 1369 C C . MET B 1 36 ? -8.641 -5.969 -4.93 1 89.88 36 MET B C 1
ATOM 1371 O O . MET B 1 36 ? -9.742 -6.027 -4.379 1 89.88 36 MET B O 1
ATOM 1375 N N . TYR B 1 37 ? -8.281 -6.766 -5.902 1 90.62 37 TYR B N 1
ATOM 1376 C CA . TYR B 1 37 ? -9.156 -7.848 -6.332 1 90.62 37 TYR B CA 1
ATOM 1377 C C . TYR B 1 37 ? -9.43 -8.82 -5.188 1 90.62 37 TYR B C 1
ATOM 1379 O O . TYR B 1 37 ? -10.578 -9.18 -4.93 1 90.62 37 TYR B O 1
ATOM 1387 N N . LEU B 1 38 ? -8.375 -9.219 -4.504 1 94.5 38 LEU B N 1
ATOM 1388 C CA . LEU B 1 38 ? -8.523 -10.125 -3.373 1 94.5 38 LEU B CA 1
ATOM 1389 C C . LEU B 1 38 ? -9.43 -9.523 -2.309 1 94.5 38 LEU B C 1
ATOM 1391 O O . LEU B 1 38 ? -10.383 -10.172 -1.856 1 94.5 38 LEU B O 1
ATOM 1395 N N . HIS B 1 39 ? -9.172 -8.266 -1.9 1 92.69 39 HIS B N 1
ATOM 1396 C CA . HIS B 1 39 ? -9.93 -7.609 -0.839 1 92.69 39 HIS B CA 1
ATOM 1397 C C . HIS B 1 39 ? -11.391 -7.434 -1.23 1 92.69 39 HIS B C 1
ATOM 1399 O O . HIS B 1 39 ? -12.281 -7.586 -0.394 1 92.69 39 HIS B O 1
ATOM 1405 N N . ALA B 1 40 ? -11.602 -7.121 -2.518 1 86.5 40 ALA B N 1
ATOM 1406 C CA . ALA B 1 40 ? -12.969 -6.957 -3.012 1 86.5 40 ALA B CA 1
ATOM 1407 C C . ALA B 1 40 ? -13.742 -8.273 -2.934 1 86.5 40 ALA B C 1
ATOM 1409 O O . ALA B 1 40 ? -14.977 -8.273 -2.908 1 86.5 40 ALA B O 1
ATOM 1410 N N . HIS B 1 41 ? -13.047 -9.336 -2.914 1 92.88 41 HIS B N 1
ATOM 1411 C CA . HIS B 1 41 ? -13.672 -10.648 -2.828 1 92.88 41 HIS B CA 1
ATOM 1412 C C . HIS B 1 41 ? -13.523 -11.242 -1.431 1 92.88 41 HIS B C 1
ATOM 1414 O O . HIS B 1 41 ? -13.656 -12.453 -1.248 1 92.88 41 HIS B O 1
ATOM 1420 N N . ASN B 1 42 ? -13.094 -10.375 -0.525 1 94 42 ASN B N 1
ATOM 1421 C CA . ASN B 1 42 ? -13.039 -10.711 0.894 1 94 42 ASN B CA 1
ATOM 1422 C C . ASN B 1 42 ? -11.961 -11.758 1.182 1 94 42 ASN B C 1
ATOM 1424 O O . ASN B 1 42 ? -12.188 -12.688 1.958 1 94 42 ASN B O 1
ATOM 1428 N N . ILE B 1 43 ? -10.883 -11.633 0.554 1 95.31 43 ILE B N 1
ATOM 1429 C CA . ILE B 1 43 ? -9.734 -12.508 0.771 1 95.31 43 ILE B CA 1
ATOM 1430 C C . ILE B 1 43 ? -8.539 -11.688 1.256 1 95.31 43 ILE B C 1
ATOM 1432 O O . ILE B 1 43 ? -8.195 -10.664 0.652 1 95.31 43 ILE B O 1
ATOM 1436 N N . VAL B 1 44 ? -7.977 -12.031 2.361 1 93.12 44 VAL B N 1
ATOM 1437 C CA . VAL B 1 44 ? -6.676 -11.562 2.82 1 93.12 44 VAL B CA 1
ATOM 1438 C C . VAL B 1 44 ? -5.586 -12.531 2.371 1 93.12 44 VAL B C 1
ATOM 1440 O O . VAL B 1 44 ? -5.707 -13.742 2.564 1 93.12 44 VAL B O 1
ATOM 1443 N N . HIS B 1 45 ? -4.562 -12.062 1.689 1 94.19 45 HIS B N 1
ATOM 1444 C CA . HIS B 1 45 ? -3.518 -12.945 1.188 1 94.19 45 HIS B CA 1
ATOM 1445 C C . HIS B 1 45 ? -2.684 -13.523 2.328 1 94.19 45 HIS B C 1
ATOM 1447 O O . HIS B 1 45 ? -2.512 -14.734 2.43 1 94.19 45 HIS B O 1
ATOM 1453 N N . GLY B 1 46 ? -2.098 -12.531 3.186 1 90.12 46 GLY B N 1
ATOM 1454 C CA . GLY B 1 46 ? -1.438 -12.93 4.418 1 90.12 46 GLY B CA 1
ATOM 1455 C C . GLY B 1 46 ? 0.047 -13.188 4.246 1 90.12 46 GLY B C 1
ATOM 1456 O O . GLY B 1 46 ? 0.771 -13.367 5.227 1 90.12 46 GLY B O 1
ATOM 1457 N N . ASP B 1 47 ? 0.515 -13.141 2.971 1 88.19 47 ASP B N 1
ATOM 1458 C CA . ASP B 1 47 ? 1.933 -13.43 2.777 1 88.19 47 ASP B CA 1
ATOM 1459 C C . ASP B 1 47 ? 2.451 -12.797 1.486 1 88.19 47 ASP B C 1
ATOM 1461 O O . ASP B 1 47 ? 3.1 -13.469 0.679 1 88.19 47 ASP B O 1
ATOM 1465 N N . ILE B 1 48 ? 2.199 -11.539 1.252 1 90.19 48 ILE B N 1
ATOM 1466 C CA . ILE B 1 48 ? 2.729 -10.812 0.103 1 90.19 48 ILE B CA 1
ATOM 1467 C C . ILE B 1 48 ? 4.219 -10.539 0.306 1 90.19 48 ILE B C 1
ATOM 1469 O O . ILE B 1 48 ? 4.617 -9.945 1.312 1 90.19 48 ILE B O 1
ATOM 1473 N N . LYS B 1 49 ? 5.035 -10.984 -0.604 1 86.62 49 LYS B N 1
ATOM 1474 C CA . LYS B 1 49 ? 6.484 -10.812 -0.63 1 86.62 49 LYS B CA 1
ATOM 1475 C C . LYS B 1 49 ? 7.051 -11.125 -2.012 1 86.62 49 LYS B C 1
ATOM 1477 O O . LYS B 1 49 ? 6.379 -11.75 -2.836 1 86.62 49 LYS B O 1
ATOM 1482 N N . PRO B 1 50 ? 8.312 -10.727 -2.246 1 84.5 50 PRO B N 1
ATOM 1483 C CA . PRO B 1 50 ? 8.875 -10.938 -3.58 1 84.5 50 PRO B CA 1
ATOM 1484 C C . PRO B 1 50 ? 8.828 -12.398 -4.016 1 84.5 50 PRO B C 1
ATOM 1486 O O . PRO B 1 50 ? 8.508 -12.695 -5.172 1 84.5 50 PRO B O 1
ATOM 1489 N N . ASP B 1 51 ? 9.039 -13.352 -3.074 1 84.81 51 ASP B N 1
ATOM 1490 C CA . ASP B 1 51 ? 9.086 -14.773 -3.391 1 84.81 51 ASP B CA 1
ATOM 1491 C C . ASP B 1 51 ? 7.723 -15.273 -3.865 1 84.81 51 ASP B C 1
ATOM 1493 O O . ASP B 1 51 ? 7.625 -16.344 -4.465 1 84.81 51 ASP B O 1
ATOM 1497 N N . ASN B 1 52 ? 6.684 -14.578 -3.576 1 89.94 52 ASN B N 1
ATOM 1498 C CA . ASN B 1 52 ? 5.324 -14.992 -3.912 1 89.94 52 ASN B CA 1
ATOM 1499 C C . ASN B 1 5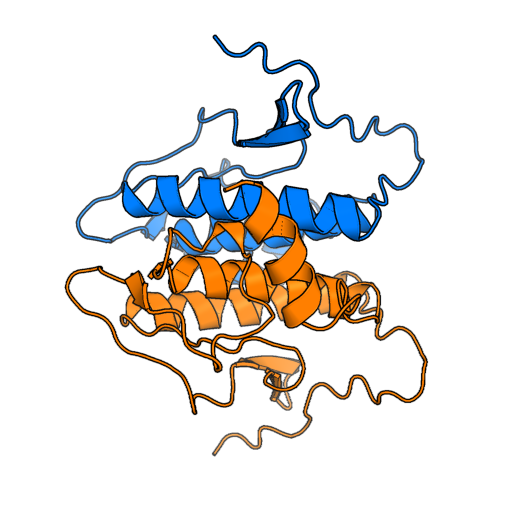2 ? 4.77 -14.195 -5.09 1 89.94 52 ASN B C 1
ATOM 1501 O O . ASN B 1 52 ? 3.555 -14.125 -5.281 1 89.94 52 ASN B O 1
ATOM 1505 N N . LEU B 1 53 ? 5.637 -13.523 -5.812 1 91 53 LEU B N 1
ATOM 1506 C CA . LEU B 1 53 ? 5.266 -12.781 -7.008 1 91 53 LEU B CA 1
ATOM 1507 C C . LEU B 1 53 ? 5.816 -13.453 -8.258 1 91 53 LEU B C 1
ATOM 1509 O O . LEU B 1 53 ? 7.004 -13.781 -8.32 1 91 53 LEU B O 1
ATOM 1513 N N . LEU B 1 54 ? 4.926 -13.633 -9.172 1 90.81 54 LEU B N 1
ATOM 1514 C CA . LEU B 1 54 ? 5.277 -14.25 -10.445 1 90.81 54 LEU B CA 1
ATOM 1515 C C . LEU B 1 54 ? 5.277 -13.227 -11.57 1 90.81 54 LEU B C 1
ATOM 1517 O O . LEU B 1 54 ? 4.41 -12.344 -11.617 1 90.81 54 LEU B O 1
ATOM 1521 N N . ILE B 1 55 ? 6.234 -13.305 -12.414 1 87.5 55 ILE B N 1
ATOM 1522 C CA . ILE B 1 55 ? 6.27 -12.43 -13.578 1 87.5 55 ILE B CA 1
ATOM 1523 C C . ILE B 1 55 ? 5.902 -13.219 -14.836 1 87.5 55 ILE B C 1
ATOM 1525 O O . ILE B 1 55 ? 6.559 -14.211 -15.164 1 87.5 55 ILE B O 1
ATOM 1529 N N . THR B 1 56 ? 4.883 -12.797 -15.492 1 88.62 56 THR B N 1
ATOM 1530 C CA . THR B 1 56 ? 4.438 -13.484 -16.703 1 88.62 56 THR B CA 1
ATOM 1531 C C . THR B 1 56 ? 5.375 -13.188 -17.859 1 88.62 56 THR B C 1
ATOM 1533 O O . THR B 1 56 ? 6.25 -12.328 -17.766 1 88.62 56 THR B O 1
ATOM 1536 N N . ARG B 1 57 ? 5.141 -13.852 -18.875 1 85.19 57 ARG B N 1
ATOM 1537 C CA . ARG B 1 57 ? 5.957 -13.672 -20.078 1 85.19 57 ARG B CA 1
ATOM 1538 C C . ARG B 1 57 ? 5.812 -12.258 -20.641 1 85.19 57 ARG B C 1
ATOM 1540 O O . ARG B 1 57 ? 6.719 -11.758 -21.297 1 85.19 57 ARG B O 1
ATOM 1547 N N . HIS B 1 58 ? 4.727 -11.633 -20.344 1 85.25 58 HIS B N 1
ATOM 1548 C CA . HIS B 1 58 ? 4.469 -10.289 -20.859 1 85.25 58 HIS B CA 1
ATOM 1549 C C . HIS B 1 58 ? 4.922 -9.227 -19.875 1 85.25 58 HIS B C 1
ATOM 1551 O O . HIS B 1 58 ? 4.715 -8.031 -20.094 1 85.25 58 HIS B O 1
ATOM 1557 N N . GLY B 1 59 ? 5.473 -9.672 -18.75 1 85.12 59 GLY B N 1
ATOM 1558 C CA . GLY B 1 59 ? 6.039 -8.727 -17.797 1 85.12 59 GLY B CA 1
ATOM 1559 C C . GLY B 1 59 ? 5.047 -8.281 -16.75 1 85.12 59 GLY B C 1
ATOM 1560 O O . GLY B 1 59 ? 5.324 -7.355 -15.977 1 85.12 59 GLY B O 1
ATOM 1561 N N . THR B 1 60 ? 3.908 -8.953 -16.75 1 87.62 60 THR B N 1
ATOM 1562 C CA . THR B 1 60 ? 2.904 -8.633 -15.742 1 87.62 60 THR B CA 1
ATOM 1563 C C . THR B 1 60 ? 3.174 -9.406 -14.453 1 87.62 60 THR B C 1
ATOM 1565 O O . THR B 1 60 ? 3.521 -10.586 -14.492 1 87.62 60 THR B O 1
ATOM 1568 N N . VAL B 1 61 ? 3.033 -8.711 -13.32 1 90.88 61 VAL B N 1
ATOM 1569 C CA . VAL B 1 61 ? 3.246 -9.359 -12.031 1 90.88 61 VAL B CA 1
ATOM 1570 C C . VAL B 1 61 ? 1.922 -9.906 -11.5 1 90.88 61 VAL B C 1
ATOM 1572 O O . VAL B 1 61 ? 0.905 -9.211 -11.516 1 90.88 61 VAL B O 1
ATOM 1575 N N . LYS B 1 62 ? 1.985 -11.148 -11.102 1 93.44 62 LYS B N 1
ATOM 1576 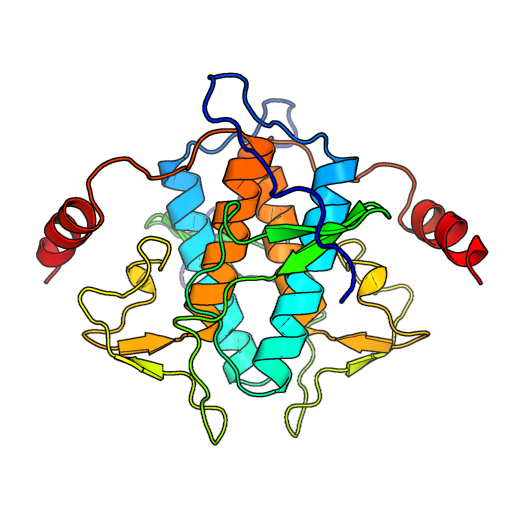C CA . LYS B 1 62 ? 0.835 -11.805 -10.484 1 93.44 62 LYS B CA 1
ATOM 1577 C C . LYS B 1 62 ? 1.162 -12.273 -9.07 1 93.44 62 LYS B C 1
ATOM 1579 O O . LYS B 1 62 ? 2.258 -12.781 -8.82 1 93.44 62 LYS B O 1
ATOM 1584 N N . ILE B 1 63 ? 0.178 -12.023 -8.219 1 93.81 63 ILE B N 1
ATOM 1585 C CA . ILE B 1 63 ? 0.326 -12.531 -6.855 1 93.81 63 ILE B CA 1
ATOM 1586 C C . ILE B 1 63 ? 0.077 -14.039 -6.836 1 93.81 63 ILE B C 1
ATOM 1588 O O . ILE B 1 63 ? -0.919 -14.516 -7.383 1 93.81 63 ILE B O 1
ATOM 1592 N N . GLY B 1 64 ? 1.048 -14.688 -6.203 1 92.75 64 GLY B N 1
ATOM 1593 C CA . GLY B 1 64 ? 0.929 -16.141 -6.109 1 92.75 64 GLY B CA 1
ATOM 1594 C C . GLY B 1 64 ? 1.003 -16.641 -4.684 1 92.75 64 GLY B C 1
ATOM 1595 O O . GLY B 1 64 ? 1.016 -15.859 -3.734 1 92.75 64 GLY B O 1
ATOM 1596 N N . ASP B 1 65 ? 0.955 -18 -4.547 1 91 65 ASP B N 1
ATOM 1597 C CA . ASP B 1 65 ? 0.979 -18.719 -3.285 1 91 65 ASP B CA 1
ATOM 1598 C C . ASP B 1 65 ? -0.123 -18.234 -2.348 1 91 65 ASP B C 1
ATOM 1600 O O . ASP B 1 65 ? 0.049 -17.234 -1.646 1 91 65 ASP B O 1
ATOM 1604 N N . PHE B 1 66 ? -1.182 -18.844 -2.252 1 94.19 66 PHE B N 1
ATOM 1605 C CA . PHE B 1 66 ? -2.324 -18.469 -1.425 1 94.19 66 PHE B CA 1
ATOM 1606 C C . PHE B 1 66 ? -2.496 -19.453 -0.272 1 94.19 66 PHE B C 1
ATOM 1608 O O . PHE B 1 66 ? -3.592 -19.594 0.277 1 94.19 66 PHE B O 1
ATOM 1615 N N . SER B 1 67 ? -1.414 -20.094 0.089 1 91.25 67 SER B N 1
ATOM 1616 C CA . SER B 1 67 ? -1.46 -21.203 1.039 1 91.25 67 SER B CA 1
ATOM 1617 C C . SER B 1 67 ? -1.921 -20.719 2.414 1 91.25 67 SER B C 1
ATOM 1619 O O . SER B 1 67 ? -2.451 -21.516 3.201 1 91.25 67 SER B O 1
ATOM 1621 N N . VAL B 1 68 ? -1.785 -19.453 2.801 1 89.25 68 VAL B N 1
ATOM 1622 C CA . VAL B 1 68 ? -2.172 -19 4.133 1 89.25 68 VAL B CA 1
ATOM 1623 C C . VAL B 1 68 ? -3.254 -17.922 4.023 1 89.25 68 VAL B C 1
ATOM 1625 O O . VAL B 1 68 ? -3.516 -17.203 4.984 1 89.25 68 VAL B O 1
ATOM 1628 N N . SER B 1 69 ? -3.818 -17.75 2.846 1 92.94 69 SER B N 1
ATOM 1629 C CA . SER B 1 69 ? -4.867 -16.75 2.646 1 92.94 69 SER B CA 1
ATOM 1630 C C . SER B 1 69 ? -6.109 -17.094 3.461 1 92.94 69 SER B C 1
ATOM 1632 O O . SER B 1 69 ? -6.352 -18.25 3.785 1 92.94 69 SER B O 1
ATOM 1634 N N . GLN B 1 70 ? -6.844 -16.094 3.824 1 92.31 70 GLN B N 1
ATOM 1635 C CA . GLN B 1 70 ? -8.055 -16.266 4.617 1 92.31 70 GLN B CA 1
ATOM 1636 C C . GLN B 1 70 ? -9.211 -15.461 4.023 1 92.31 70 GLN B C 1
ATOM 1638 O O . GLN B 1 70 ? -9.039 -14.305 3.633 1 92.31 70 GLN B O 1
ATOM 1643 N N . ALA B 1 71 ? -10.328 -16.078 4.008 1 94.38 71 ALA B N 1
ATOM 1644 C CA . ALA B 1 71 ? -11.547 -15.359 3.66 1 94.38 71 ALA B CA 1
ATOM 1645 C C . ALA B 1 71 ? -12.18 -14.711 4.891 1 94.38 71 ALA B C 1
ATOM 1647 O O . ALA B 1 71 ? -11.945 -15.156 6.02 1 94.38 71 ALA B O 1
ATOM 1648 N N . PHE B 1 72 ? -12.828 -13.594 4.684 1 91.69 72 PHE B N 1
ATOM 1649 C CA . PHE B 1 72 ? -13.562 -12.953 5.766 1 91.69 72 PHE B CA 1
ATOM 1650 C C . PHE B 1 72 ? -14.961 -12.555 5.309 1 91.69 72 PHE B C 1
ATOM 1652 O O . PHE B 1 72 ? -15.289 -12.672 4.125 1 91.69 72 PHE B O 1
ATOM 1659 N N . GLU B 1 73 ? -15.844 -12.242 6.359 1 90.69 73 GLU B N 1
ATOM 1660 C CA . GLU B 1 73 ? -17.234 -11.914 6.055 1 90.69 73 GLU B CA 1
ATOM 1661 C C . GLU B 1 73 ? -17.641 -10.578 6.68 1 90.69 73 GLU B C 1
ATOM 1663 O O . GLU B 1 73 ? -17 -10.117 7.629 1 90.69 73 GLU B O 1
ATOM 1668 N N . ASP B 1 74 ? -18.609 -9.992 6.086 1 85.94 74 ASP B N 1
ATOM 1669 C CA . ASP B 1 74 ? -19.234 -8.781 6.598 1 85.94 74 ASP B CA 1
ATOM 1670 C C . ASP B 1 74 ? -18.219 -7.656 6.77 1 85.94 74 ASP B C 1
ATOM 1672 O O . ASP B 1 74 ? -18.219 -6.953 7.781 1 85.94 74 ASP B O 1
ATOM 1676 N N . ASP B 1 75 ? -17.203 -7.629 6.043 1 81.5 75 ASP B N 1
ATOM 1677 C CA . ASP B 1 75 ? -16.172 -6.602 5.984 1 81.5 75 ASP B CA 1
ATOM 1678 C C . ASP B 1 75 ? -15.312 -6.609 7.25 1 81.5 75 ASP B C 1
ATOM 1680 O O . ASP B 1 75 ? -14.688 -5.605 7.586 1 81.5 75 ASP B O 1
ATOM 1684 N N . ASN B 1 76 ? -15.43 -7.82 7.938 1 88.5 76 ASN B N 1
ATOM 1685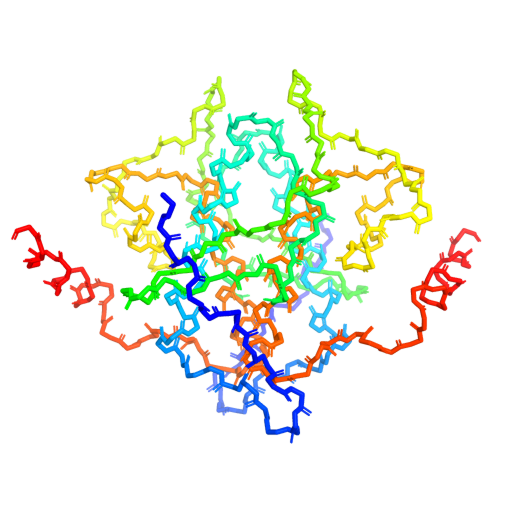 C CA . ASN B 1 76 ? -14.586 -7.984 9.117 1 88.5 76 ASN B CA 1
ATOM 1686 C C . ASN B 1 76 ? -13.297 -8.734 8.789 1 88.5 76 ASN B C 1
ATOM 1688 O O . ASN B 1 76 ? -13.273 -9.969 8.797 1 88.5 76 ASN B O 1
ATOM 1692 N N . ASP B 1 77 ? -12.234 -7.969 8.625 1 89.06 77 ASP B N 1
ATOM 1693 C CA . ASP B 1 77 ? -10.977 -8.586 8.211 1 89.06 77 ASP B CA 1
ATOM 1694 C C . ASP B 1 77 ? -10.055 -8.789 9.406 1 89.06 77 ASP B C 1
ATOM 1696 O O . ASP B 1 77 ? -8.844 -8.984 9.242 1 89.06 77 ASP B O 1
ATOM 1700 N N . MET B 1 78 ? -10.609 -8.641 10.641 1 87.81 78 MET B N 1
ATOM 1701 C CA . MET B 1 78 ? -9.789 -8.852 11.828 1 87.81 78 MET B CA 1
ATOM 1702 C C . MET B 1 78 ? -9.398 -10.32 11.969 1 87.81 78 MET B C 1
ATOM 1704 O O . MET B 1 78 ? -10.258 -11.203 11.898 1 87.81 78 MET B O 1
ATOM 1708 N N . LEU B 1 79 ? -8.086 -10.516 12.117 1 85.56 79 LEU B N 1
ATOM 1709 C CA . LEU B 1 79 ? -7.535 -11.859 12.242 1 85.56 79 LEU B CA 1
ATOM 1710 C C . LEU B 1 79 ? -6.773 -12.016 13.555 1 85.56 79 LEU B C 1
ATOM 1712 O O . LEU B 1 79 ? -6.328 -11.031 14.141 1 85.56 79 LEU B O 1
ATOM 1716 N N . ARG B 1 80 ? -6.734 -13.219 14.047 1 81.38 80 ARG B N 1
ATOM 1717 C CA . ARG B 1 80 ? -5.98 -13.516 15.266 1 81.38 80 ARG B CA 1
ATOM 1718 C C . ARG B 1 80 ? -4.52 -13.82 14.945 1 81.38 80 ARG B C 1
ATOM 1720 O O . ARG B 1 80 ? -4.227 -14.516 13.961 1 81.38 80 ARG B O 1
ATOM 1727 N N . ARG B 1 81 ? -3.678 -13.125 15.695 1 74 81 ARG B N 1
ATOM 1728 C CA . ARG B 1 81 ? -2.25 -13.383 15.523 1 74 81 ARG B CA 1
ATOM 1729 C C . ARG B 1 81 ? -1.894 -14.805 15.969 1 74 81 ARG B C 1
ATOM 1731 O O . ARG B 1 81 ? -2.396 -15.289 16.984 1 74 81 ARG B O 1
ATOM 1738 N N . SER B 1 82 ? -1.113 -15.516 15.055 1 66 82 SER B N 1
ATOM 1739 C CA . SER B 1 82 ? -0.583 -16.828 15.383 1 66 82 SER B CA 1
ATOM 1740 C C . SER B 1 82 ? 0.88 -16.953 14.969 1 66 82 SER B C 1
ATOM 1742 O O . SER B 1 82 ? 1.417 -16.078 14.289 1 66 82 SER B O 1
ATOM 1744 N N . PRO B 1 83 ? 1.686 -17.844 15.523 1 61.22 83 PRO B N 1
ATOM 1745 C CA . PRO B 1 83 ? 3.1 -18.047 15.203 1 61.22 83 PRO B CA 1
ATOM 1746 C C . PRO B 1 83 ? 3.377 -17.984 13.695 1 61.22 83 PRO B C 1
ATOM 1748 O O . PRO B 1 83 ? 4.484 -17.625 13.289 1 61.22 83 PRO B O 1
ATOM 1751 N N . GLY B 1 84 ? 2.266 -18.078 12.977 1 55.84 84 GLY B N 1
ATOM 1752 C CA . GLY B 1 84 ? 2.422 -18.047 11.531 1 55.84 84 GLY B CA 1
ATOM 1753 C C . GLY B 1 84 ? 2.111 -16.688 10.922 1 55.84 84 GLY B C 1
ATOM 1754 O O . GLY B 1 84 ? 2.158 -16.531 9.695 1 55.84 84 GLY B O 1
ATOM 1755 N N . THR B 1 85 ? 1.83 -15.82 11.75 1 57.97 85 THR B N 1
ATOM 1756 C CA . THR B 1 85 ? 1.516 -14.492 11.234 1 57.97 85 THR B CA 1
ATOM 1757 C C . THR B 1 85 ? 2.736 -13.875 10.555 1 57.97 85 THR B C 1
ATOM 1759 O O . THR B 1 85 ? 3.832 -13.875 11.125 1 57.97 85 THR B O 1
ATOM 1762 N N . PRO B 1 86 ? 2.486 -13.555 9.336 1 56.16 86 PRO B N 1
ATOM 1763 C CA . PRO B 1 86 ? 3.631 -13.094 8.547 1 56.16 86 PRO B CA 1
ATOM 1764 C C . PRO B 1 86 ? 4.41 -11.977 9.234 1 56.16 86 PRO B C 1
ATOM 1766 O O . PRO B 1 86 ? 3.812 -11.102 9.867 1 56.16 86 PRO B O 1
ATOM 1769 N N . VAL B 1 87 ? 5.691 -12.117 9.172 1 52.91 87 VAL B N 1
ATOM 1770 C CA . VAL B 1 87 ? 6.656 -11.211 9.789 1 52.91 87 VAL B CA 1
ATOM 1771 C C . VAL B 1 87 ? 6.477 -9.805 9.211 1 52.91 87 VAL B C 1
ATOM 1773 O O . VAL B 1 87 ? 6.781 -8.812 9.875 1 52.91 87 VAL B O 1
ATOM 1776 N N . PHE B 1 88 ? 5.969 -9.867 8.023 1 55.03 88 PHE B N 1
ATOM 1777 C CA . PHE B 1 88 ? 5.91 -8.562 7.387 1 55.03 88 PHE B CA 1
ATOM 1778 C C . PHE B 1 88 ? 4.691 -7.777 7.859 1 55.03 88 PHE B C 1
ATOM 1780 O O . PHE B 1 88 ? 4.406 -6.695 7.348 1 55.03 88 PHE B O 1
ATOM 1787 N N . THR B 1 89 ? 4.016 -8.383 8.867 1 59.59 89 THR B N 1
ATOM 1788 C CA . THR B 1 89 ? 2.867 -7.668 9.414 1 59.59 89 THR B CA 1
ATOM 1789 C C . THR B 1 89 ? 3.316 -6.57 10.367 1 59.59 89 THR B C 1
ATOM 1791 O O . THR B 1 89 ? 4.152 -6.805 11.25 1 59.59 89 THR B O 1
ATOM 1794 N N . ALA B 1 90 ? 2.895 -5.266 9.945 1 60.22 90 ALA B N 1
ATOM 1795 C CA . ALA B 1 90 ? 3.248 -4.156 10.828 1 60.22 90 ALA B CA 1
ATOM 1796 C C . ALA B 1 90 ? 2.734 -4.395 12.25 1 60.22 90 ALA B C 1
ATOM 1798 O O . ALA B 1 90 ? 1.559 -4.711 12.445 1 60.22 90 ALA B O 1
ATOM 1799 N N . PRO B 1 91 ? 3.625 -4.562 13.211 1 56.19 91 PRO B N 1
ATOM 1800 C CA . PRO B 1 91 ? 3.215 -4.797 14.594 1 56.19 91 PRO B CA 1
ATOM 1801 C C . PRO B 1 91 ? 2.057 -3.9 15.023 1 56.19 91 PRO B C 1
ATOM 1803 O O . PRO B 1 91 ? 1.192 -4.328 15.797 1 56.19 91 PRO B O 1
ATOM 1806 N N . GLU B 1 92 ? 2.076 -2.719 14.586 1 53.41 92 GLU B N 1
ATOM 1807 C CA . GLU B 1 92 ? 1.095 -1.729 15.023 1 53.41 92 GLU B CA 1
ATOM 1808 C C . GLU B 1 92 ? -0.295 -2.053 14.484 1 53.41 92 GLU B C 1
ATOM 1810 O O . GLU B 1 92 ? -1.293 -1.506 14.953 1 53.41 92 GLU B O 1
ATOM 1815 N N . CYS B 1 93 ? -0.178 -2.916 13.516 1 54.78 93 CYS B N 1
ATOM 1816 C CA . CYS B 1 93 ? -1.467 -3.383 13.016 1 54.78 93 CYS B CA 1
ATOM 1817 C C . CYS B 1 93 ? -2.088 -4.395 13.977 1 54.78 93 CYS B C 1
ATOM 1819 O O . CYS B 1 93 ? -3.225 -4.828 13.773 1 54.78 93 CYS B O 1
ATOM 1821 N N . ILE B 1 94 ? -1.288 -4.621 14.953 1 55.44 94 ILE B N 1
ATOM 1822 C CA . ILE B 1 94 ? -1.729 -5.664 15.875 1 55.44 94 ILE B CA 1
ATOM 1823 C C . ILE B 1 94 ? -2.412 -5.031 17.078 1 55.44 94 ILE B C 1
ATOM 1825 O O . ILE B 1 94 ? -1.821 -4.195 17.781 1 55.44 94 ILE B O 1
ATOM 1829 N N . LEU B 1 95 ? -3.65 -5.02 17.047 1 57.97 95 LEU B N 1
ATOM 1830 C CA . LEU B 1 95 ? -4.445 -4.699 18.219 1 57.97 95 LEU B CA 1
ATOM 1831 C C . LEU B 1 95 ? -4.535 -5.898 19.156 1 57.97 95 LEU B C 1
ATOM 1833 O O . LEU B 1 95 ? -5.387 -6.77 18.984 1 57.97 95 LEU B O 1
ATOM 1837 N N . ASP B 1 96 ? -3.656 -5.91 20.188 1 65.38 96 ASP B N 1
ATOM 1838 C CA . ASP B 1 96 ? -3.617 -7.039 21.109 1 65.38 96 ASP B CA 1
ATOM 1839 C C . ASP B 1 96 ? -3.275 -8.336 20.391 1 65.38 96 ASP B C 1
ATOM 1841 O O . ASP B 1 96 ? -2.168 -8.484 19.859 1 65.38 96 ASP B O 1
ATOM 1845 N N . ILE B 1 97 ? -4.406 -9.148 20.266 1 71.19 97 ILE B N 1
ATOM 1846 C CA . ILE B 1 97 ? -4.133 -10.438 19.641 1 71.19 97 ILE B CA 1
ATOM 1847 C C . ILE B 1 97 ? -4.727 -10.461 18.234 1 71.19 97 ILE B C 1
ATOM 1849 O O . ILE B 1 97 ? -4.707 -11.5 17.562 1 71.19 97 ILE B O 1
ATOM 1853 N N . THR B 1 98 ? -5.25 -9.273 17.938 1 79.44 98 THR B N 1
ATOM 1854 C CA . THR B 1 98 ? -5.867 -9.25 16.609 1 79.44 98 THR B CA 1
ATOM 1855 C C . THR B 1 98 ? -5.234 -8.172 15.742 1 79.44 98 THR B C 1
ATOM 1857 O O . THR B 1 98 ? -4.559 -7.273 16.25 1 79.44 98 THR B O 1
ATOM 1860 N N . TYR B 1 99 ? -5.375 -8.398 14.469 1 82.12 99 TYR B N 1
ATOM 1861 C CA . TYR B 1 99 ? -4.906 -7.398 13.508 1 82.12 99 TYR B CA 1
ATOM 1862 C C . TYR B 1 99 ? -5.789 -7.375 12.266 1 82.12 99 TYR B C 1
ATOM 1864 O O . TYR B 1 99 ? -6.457 -8.359 11.953 1 82.12 99 TYR B O 1
ATOM 1872 N N . SER B 1 100 ? -5.812 -6.273 11.539 1 87 100 SER B N 1
ATOM 1873 C CA . SER B 1 100 ? -6.508 -6.164 10.258 1 87 100 SER B CA 1
ATOM 1874 C C . SER B 1 100 ? -5.723 -6.84 9.141 1 87 100 SER B C 1
ATOM 1876 O O . SER B 1 100 ? -4.59 -6.449 8.844 1 87 100 SER B O 1
ATOM 1878 N N . GLY B 1 101 ? -6.32 -7.812 8.531 1 89.31 101 GLY B N 1
ATOM 1879 C CA . GLY B 1 101 ? -5.676 -8.508 7.43 1 89.31 101 GLY B CA 1
ATOM 1880 C C . GLY B 1 101 ? -5.383 -7.605 6.246 1 89.31 101 GLY B C 1
ATOM 1881 O O . GLY B 1 101 ? -4.305 -7.68 5.656 1 89.31 101 GLY B O 1
ATOM 1882 N N . LYS B 1 102 ? -6.34 -6.684 5.926 1 90.62 102 LYS B N 1
ATOM 1883 C CA . LYS B 1 102 ? -6.156 -5.766 4.805 1 90.62 102 LYS B CA 1
ATOM 1884 C C . LYS B 1 102 ? -4.996 -4.809 5.062 1 90.62 102 LYS B C 1
ATOM 1886 O O . LYS B 1 102 ? -4.211 -4.516 4.16 1 90.62 102 LYS B O 1
ATOM 1891 N N . ALA B 1 103 ? -4.922 -4.422 6.301 1 89.06 103 ALA B N 1
ATOM 1892 C CA . ALA B 1 103 ? -3.816 -3.541 6.664 1 89.06 103 ALA B CA 1
ATOM 1893 C C . ALA B 1 103 ? -2.477 -4.262 6.535 1 89.06 103 ALA B C 1
ATOM 1895 O O . ALA B 1 103 ? -1.513 -3.703 6.004 1 89.06 103 ALA B O 1
ATOM 1896 N N . ALA B 1 104 ? -2.479 -5.465 7.023 1 87.75 104 ALA B N 1
ATOM 1897 C CA . ALA B 1 104 ? -1.258 -6.266 6.961 1 87.75 104 ALA B CA 1
ATOM 1898 C C . ALA B 1 104 ? -0.833 -6.5 5.512 1 87.75 104 ALA B C 1
ATOM 1900 O O . ALA B 1 104 ? 0.354 -6.422 5.188 1 87.75 104 ALA B O 1
ATOM 1901 N N . ASP B 1 105 ? -1.795 -6.77 4.633 1 91.62 105 ASP B N 1
ATOM 1902 C CA . ASP B 1 105 ? -1.51 -6.941 3.211 1 91.62 105 ASP B CA 1
ATOM 1903 C C . ASP B 1 105 ? -0.929 -5.668 2.607 1 91.62 105 ASP B C 1
ATOM 1905 O O . ASP B 1 105 ? 0.038 -5.719 1.845 1 91.62 105 ASP B O 1
ATOM 1909 N N . THR B 1 106 ? -1.528 -4.539 2.918 1 90.75 106 THR B N 1
ATOM 1910 C CA . THR B 1 106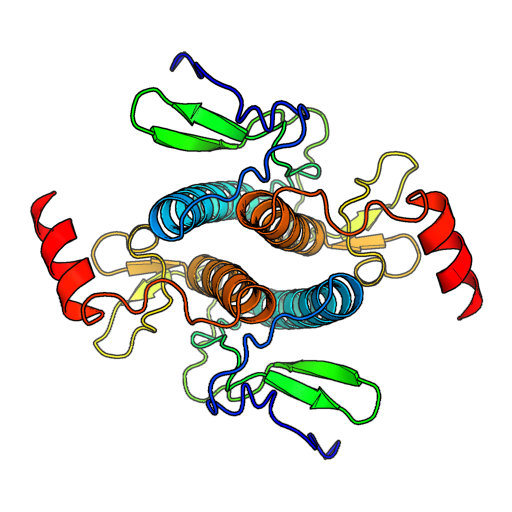 ? -1.091 -3.258 2.373 1 90.75 106 THR B CA 1
ATOM 1911 C C . THR B 1 106 ? 0.321 -2.924 2.844 1 90.75 106 THR B C 1
ATOM 1913 O O . THR B 1 106 ? 1.153 -2.471 2.055 1 90.75 106 THR B O 1
ATOM 1916 N N . TRP B 1 107 ? 0.563 -3.209 4.078 1 88.88 107 TRP B N 1
ATOM 1917 C CA . TRP B 1 107 ? 1.906 -3.061 4.629 1 88.88 107 TRP B CA 1
ATOM 1918 C C . TRP B 1 107 ? 2.908 -3.916 3.859 1 88.88 107 TRP B C 1
ATOM 1920 O O . TRP B 1 107 ? 3.965 -3.43 3.451 1 88.88 107 TRP B O 1
ATOM 1930 N N . ALA B 1 108 ? 2.539 -5.109 3.68 1 89.38 108 ALA B N 1
ATOM 1931 C CA . ALA B 1 108 ? 3.424 -6.055 3.006 1 89.38 108 ALA B CA 1
ATOM 1932 C C . ALA B 1 108 ? 3.764 -5.582 1.597 1 89.38 108 ALA B C 1
ATOM 1934 O O . ALA B 1 108 ? 4.875 -5.805 1.111 1 89.38 108 ALA B O 1
ATOM 1935 N N . VAL B 1 109 ? 2.797 -4.926 0.934 1 90.94 109 VAL B N 1
ATOM 1936 C CA . VAL B 1 109 ? 3.055 -4.367 -0.389 1 90.94 109 VAL B CA 1
ATOM 1937 C C . VAL B 1 109 ? 4.133 -3.291 -0.295 1 90.94 109 VAL B C 1
ATOM 1939 O O . VAL B 1 109 ? 5.047 -3.246 -1.122 1 90.94 109 VAL B O 1
ATOM 1942 N N . GLY B 1 110 ? 4.035 -2.402 0.7 1 89.25 110 GLY B N 1
ATOM 1943 C CA . GLY B 1 110 ? 5.059 -1.39 0.908 1 89.25 110 GLY B CA 1
ATOM 1944 C C . GLY B 1 110 ? 6.434 -1.977 1.15 1 89.25 110 GLY B C 1
ATOM 1945 O O . GLY B 1 110 ? 7.422 -1.526 0.561 1 89.25 110 GLY B O 1
ATOM 1946 N N . VAL B 1 111 ? 6.492 -3.018 1.957 1 85.62 111 VAL B N 1
ATOM 1947 C CA . VAL B 1 111 ? 7.75 -3.682 2.277 1 85.62 111 VAL B CA 1
ATOM 1948 C C . VAL B 1 111 ? 8.328 -4.332 1.021 1 85.62 111 VAL B C 1
ATOM 1950 O O . VAL B 1 111 ? 9.531 -4.262 0.776 1 85.62 111 VAL B O 1
ATOM 1953 N N . THR B 1 112 ? 7.5 -4.949 0.311 1 87.12 112 THR B N 1
ATOM 1954 C CA . THR B 1 112 ? 7.91 -5.598 -0.931 1 87.12 112 THR B CA 1
ATOM 1955 C C . THR B 1 112 ? 8.508 -4.582 -1.898 1 87.12 112 THR B C 1
ATOM 1957 O O . THR B 1 112 ? 9.562 -4.824 -2.492 1 87.12 112 THR B O 1
ATOM 1960 N N . LEU B 1 113 ? 7.844 -3.471 -2.018 1 86.19 113 LEU B N 1
ATOM 1961 C CA . LEU B 1 113 ? 8.359 -2.406 -2.873 1 86.19 113 LEU B CA 1
ATOM 1962 C C . LEU B 1 113 ? 9.727 -1.934 -2.393 1 86.19 113 LEU B C 1
ATOM 1964 O O . LEU B 1 113 ? 10.633 -1.717 -3.201 1 86.19 113 LEU B O 1
ATOM 1968 N N . TYR B 1 114 ? 9.836 -1.725 -1.141 1 83.81 114 TYR B N 1
ATOM 1969 C CA . TYR B 1 114 ? 11.109 -1.316 -0.55 1 83.81 114 TYR B CA 1
ATOM 1970 C C . TYR B 1 114 ? 12.227 -2.275 -0.942 1 83.81 114 TYR B C 1
ATOM 1972 O O . TYR B 1 114 ? 13.305 -1.847 -1.367 1 83.81 114 TYR B O 1
ATOM 1980 N N . CYS B 1 115 ? 11.922 -3.537 -0.847 1 82 115 CYS B N 1
ATOM 1981 C CA . CYS B 1 115 ? 12.891 -4.574 -1.197 1 82 115 CYS B CA 1
ATOM 1982 C C . CYS B 1 115 ? 13.227 -4.523 -2.682 1 82 115 CYS B C 1
ATOM 1984 O O . CYS B 1 115 ? 14.391 -4.66 -3.062 1 82 115 CYS B O 1
ATOM 1986 N N . MET B 1 116 ? 12.242 -4.285 -3.455 1 82.19 116 MET B N 1
ATOM 1987 C CA . MET B 1 116 ? 12.43 -4.262 -4.902 1 82.19 116 MET B CA 1
ATOM 1988 C C . MET B 1 116 ? 13.32 -3.098 -5.316 1 82.19 116 MET B C 1
ATOM 1990 O O . MET B 1 116 ? 14.109 -3.217 -6.258 1 82.19 116 MET B O 1
ATOM 1994 N N . VAL B 1 117 ? 13.219 -2.092 -4.582 1 80.44 117 VAL B N 1
ATOM 1995 C CA . VAL B 1 117 ? 13.883 -0.866 -5.008 1 80.44 117 VAL B CA 1
ATOM 1996 C C . VAL B 1 117 ? 15.273 -0.794 -4.383 1 80.44 117 VAL B C 1
ATOM 1998 O O . VAL B 1 117 ? 16.234 -0.367 -5.035 1 80.44 117 VAL B O 1
ATOM 2001 N N . LEU B 1 118 ? 15.328 -1.206 -3.135 1 79.19 118 LEU B N 1
ATOM 2002 C CA . LEU B 1 118 ? 16.609 -1.052 -2.449 1 79.19 118 LEU B CA 1
ATOM 2003 C C . LEU B 1 118 ? 17.391 -2.363 -2.451 1 79.19 118 LEU B C 1
ATOM 2005 O O . LEU B 1 118 ? 18.594 -2.371 -2.223 1 79.19 118 LEU B O 1
ATOM 2009 N N . GLY B 1 119 ? 16.734 -3.479 -2.791 1 72 119 GLY B N 1
ATOM 2010 C CA . GLY B 1 119 ? 17.406 -4.754 -2.965 1 72 119 GLY B CA 1
ATOM 2011 C C . GLY B 1 119 ? 17.5 -5.559 -1.684 1 72 119 GLY B C 1
ATOM 2012 O O . GLY B 1 119 ? 17.875 -6.734 -1.708 1 72 119 GLY B O 1
ATOM 2013 N N . ASP B 1 120 ? 17.391 -4.969 -0.5 1 66.12 120 ASP B N 1
ATOM 2014 C CA . ASP B 1 120 ? 17.484 -5.719 0.747 1 66.12 120 ASP B CA 1
ATOM 2015 C C . ASP B 1 120 ? 16.172 -5.695 1.511 1 66.12 120 ASP B C 1
ATOM 2017 O O . ASP B 1 120 ? 15.422 -4.715 1.437 1 66.12 120 ASP B O 1
ATOM 2021 N N . TYR B 1 121 ? 15.812 -7.035 1.888 1 58.59 121 TYR B N 1
ATOM 2022 C CA . TYR B 1 121 ? 14.656 -7.051 2.777 1 58.59 121 TYR B CA 1
ATOM 2023 C C . TYR B 1 121 ? 14.844 -6.078 3.936 1 58.59 121 TYR B C 1
ATOM 2025 O O . TYR B 1 121 ? 15.844 -6.145 4.656 1 58.59 121 TYR B O 1
ATOM 2033 N N . PRO B 1 122 ? 14.117 -5.055 3.742 1 55.94 122 PRO B N 1
ATOM 2034 C CA . PRO B 1 122 ? 14.234 -4.176 4.906 1 55.94 122 PRO B CA 1
ATOM 2035 C C . PRO B 1 122 ? 13.773 -4.848 6.199 1 55.94 122 PRO B C 1
ATOM 2037 O O . PRO B 1 122 ? 12.984 -5.793 6.164 1 55.94 122 PRO B O 1
ATOM 2040 N N . PHE B 1 123 ? 14.297 -4.547 7.223 1 55.12 123 PHE B N 1
ATOM 2041 C CA . PHE B 1 123 ? 13.734 -4.797 8.547 1 55.12 123 PHE B CA 1
ATOM 2042 C C . PHE B 1 123 ? 14.133 -6.18 9.047 1 55.12 123 PHE B C 1
ATOM 2044 O O . PHE B 1 123 ? 13.469 -6.738 9.93 1 55.12 123 PHE B O 1
ATOM 2051 N N . LEU B 1 124 ? 14.828 -6.895 8.039 1 45.56 124 LEU B N 1
ATOM 2052 C CA . LEU B 1 124 ? 15.383 -8.141 8.555 1 45.56 124 LEU B CA 1
ATOM 2053 C C . LEU B 1 124 ? 16.125 -7.91 9.859 1 45.56 124 LEU B C 1
ATOM 2055 O O . LEU B 1 124 ? 16.984 -8.711 10.242 1 45.56 124 LEU B O 1
ATOM 2059 N N . GLY B 1 125 ? 16.203 -6.762 10.359 1 39.38 125 GLY B N 1
ATOM 2060 C CA . GLY B 1 125 ? 16.906 -6.887 11.633 1 39.38 125 GLY B CA 1
ATOM 2061 C C . GLY B 1 125 ? 16.516 -8.133 12.398 1 39.38 125 GLY B C 1
ATOM 2062 O O . GLY B 1 125 ? 15.812 -9 11.875 1 39.38 125 GLY B O 1
ATOM 2063 N N . ASP B 1 126 ? 16.469 -7.984 13.875 1 39.25 126 ASP B N 1
ATOM 2064 C CA . ASP B 1 126 ? 16.297 -9.07 14.844 1 39.25 126 ASP B CA 1
ATOM 2065 C C . ASP B 1 126 ? 15.07 -9.914 14.516 1 39.25 126 ASP B C 1
ATOM 2067 O O . ASP B 1 126 ? 14.109 -9.422 13.914 1 39.25 126 ASP B O 1
ATOM 2071 N N . THR B 1 127 ? 15.125 -11.273 14.555 1 35.72 127 THR B N 1
ATOM 2072 C CA . THR B 1 127 ? 14.023 -12.211 14.406 1 35.72 127 THR B CA 1
ATOM 2073 C C . THR B 1 127 ? 12.688 -11.547 14.734 1 35.72 127 THR B C 1
ATOM 2075 O O . THR B 1 127 ? 12.633 -10.641 15.57 1 35.72 127 THR B O 1
ATOM 2078 N N . LEU B 1 128 ? 11.672 -11.648 13.883 1 39.34 128 LEU B N 1
ATOM 2079 C CA . LEU B 1 128 ? 10.305 -11.328 14.281 1 39.34 128 LEU B CA 1
ATOM 2080 C C . LEU B 1 128 ? 10.164 -11.344 15.797 1 39.34 128 LEU B C 1
ATOM 2082 O O . LEU B 1 128 ? 9.477 -10.492 16.375 1 39.34 128 LEU B O 1
ATOM 2086 N N . GLN B 1 129 ? 10.797 -12.211 16.375 1 36.97 129 GLN B N 1
ATOM 2087 C CA . GLN B 1 129 ? 10.828 -12.383 17.828 1 36.97 129 GLN B CA 1
ATOM 2088 C C . GLN B 1 129 ? 11.406 -11.148 18.516 1 36.97 129 GLN B C 1
ATOM 2090 O O . GLN B 1 129 ? 10.93 -10.742 19.562 1 36.97 129 GLN B O 1
ATOM 2095 N N . ASP B 1 130 ? 12.383 -10.688 18.016 1 39.41 130 ASP B N 1
ATOM 2096 C CA . ASP B 1 130 ? 13.039 -9.602 18.734 1 39.41 130 ASP B CA 1
ATOM 2097 C C . ASP B 1 130 ? 12.273 -8.289 18.578 1 39.41 130 ASP B C 1
ATOM 2099 O O . ASP B 1 130 ? 12.25 -7.465 19.5 1 39.41 130 ASP B O 1
ATOM 2103 N N . THR B 1 131 ? 11.75 -8.016 17.578 1 38.97 131 THR B N 1
ATOM 2104 C CA . THR B 1 131 ? 10.977 -6.797 17.391 1 38.97 131 THR B CA 1
ATOM 2105 C C . THR B 1 131 ? 9.672 -6.855 18.172 1 38.97 131 THR B C 1
ATOM 2107 O O . THR B 1 131 ? 9.258 -5.863 18.781 1 38.97 131 THR B O 1
ATOM 2110 N N . TYR B 1 132 ? 9.031 -7.934 18.188 1 40.91 132 TYR B N 1
ATOM 2111 C CA . TYR B 1 132 ? 7.906 -8.117 19.094 1 40.91 132 TYR B CA 1
ATOM 2112 C C . TYR B 1 132 ? 8.359 -8.031 20.547 1 40.91 132 TYR B C 1
ATOM 2114 O O . TYR B 1 132 ? 7.598 -7.586 21.406 1 40.91 132 TYR B O 1
ATOM 2122 N N . ASP B 1 133 ? 9.461 -8.578 20.875 1 38.31 133 ASP B N 1
ATOM 2123 C CA . ASP B 1 133 ? 9.93 -8.492 22.266 1 38.31 133 ASP B CA 1
ATOM 2124 C C . ASP B 1 133 ? 10.164 -7.035 22.672 1 38.31 133 ASP B C 1
ATOM 2126 O O . ASP B 1 133 ? 9.938 -6.664 23.812 1 38.31 133 ASP B O 1
ATOM 2130 N N . ARG B 1 134 ? 10.672 -6.277 21.906 1 34.22 134 ARG B N 1
ATOM 2131 C CA . ARG B 1 134 ? 10.875 -4.906 22.359 1 34.22 134 ARG B CA 1
ATOM 2132 C C . ARG B 1 134 ? 9.547 -4.164 22.469 1 34.22 134 ARG B C 1
ATOM 2134 O O . ARG B 1 134 ? 9.414 -3.236 23.266 1 34.22 134 ARG B O 1
ATOM 2141 N N . GLU B 1 135 ? 8.656 -4.262 21.609 1 37.28 135 GLU B N 1
ATOM 2142 C CA . GLU B 1 135 ? 7.383 -3.561 21.734 1 37.28 135 GLU B CA 1
ATOM 2143 C C . GLU B 1 135 ? 6.496 -4.207 22.797 1 37.28 135 GLU B C 1
ATOM 2145 O O . GLU B 1 135 ? 5.492 -3.625 23.203 1 37.28 135 GLU B O 1
ATOM 2150 N N . SER B 1 136 ? 6.691 -5.352 23.219 1 33 136 SER B N 1
ATOM 2151 C CA . SER B 1 136 ? 6.082 -5.832 24.453 1 33 136 SER B CA 1
ATOM 2152 C C . SER B 1 136 ? 6.445 -4.938 25.625 1 33 136 SER B C 1
ATOM 2154 O O . SER B 1 136 ? 5.914 -5.105 26.734 1 33 136 SER B O 1
ATOM 2156 N N . ILE B 1 137 ? 7.441 -4.215 25.531 1 27.91 137 ILE B N 1
ATOM 2157 C CA . ILE B 1 137 ? 7.719 -3.41 26.719 1 27.91 137 ILE B CA 1
ATOM 2158 C C . ILE B 1 137 ? 6.773 -2.211 26.766 1 27.91 137 ILE B C 1
ATOM 2160 O O . ILE B 1 137 ? 6.766 -1.454 27.734 1 27.91 137 ILE B O 1
ATOM 2164 N N . PHE B 1 138 ? 6.266 -1.809 25.672 1 27.64 138 PHE B N 1
ATOM 2165 C CA . PHE B 1 138 ? 5.398 -0.67 25.953 1 27.64 138 PHE B CA 1
ATOM 2166 C C . PHE B 1 138 ? 4.094 -1.127 26.594 1 27.64 138 PHE B C 1
ATOM 2168 O O . PHE B 1 138 ? 3.197 -0.314 26.844 1 27.64 138 PHE B O 1
ATOM 2175 N N . ASN B 1 139 ? 3.793 -2.389 26.641 1 23.62 139 ASN B N 1
ATOM 2176 C CA . ASN B 1 139 ? 2.842 -2.611 27.734 1 23.62 139 ASN B CA 1
ATOM 2177 C C . ASN B 1 139 ? 3.529 -2.586 29.094 1 23.62 139 ASN B C 1
ATOM 2179 O O . ASN B 1 139 ? 4.621 -3.139 29.25 1 23.62 139 ASN B O 1
#

InterPro domains:
  IPR000719 Protein kinase domain [PF00069] (2-132)
  IPR000719 Protein kinase domain [PS50011] (1-139)
  IPR000719 Protein kinase domain [SM00220] (1-138)
  IPR008271 Serine/threonine-protein kinase, active site [PS00108] (43-55)
  IPR011009 Protein kinase-like domain superfamily [SSF56112] (17-133)

Nearest PDB structures (foldseek):
  6brc-assembly1_A  TM=9.021E-01  e=7.133E-11  Homo sapiens
  6cd6-assembly1_A  TM=8.905E-01  e=9.171E-11  Homo sapiens
  7nj0-assembly1_B  TM=8.101E-01  e=1.108E-07  Homo sapiens
  7xqk-assembly1_A  TM=8.022E-01  e=4.696E-07  Schistosoma japonicum
  3bce-assembly1_A  TM=8.031E-01  e=5.670E-07  Homo sapiens

Solvent-accessible surface area (backbone atoms only — not comparable to full-atom values): 15486 Å² total; per-residue (Å²): 126,81,65,63,69,41,59,53,66,70,67,74,78,69,78,48,42,48,48,51,67,69,58,45,50,54,41,48,44,32,47,42,53,49,49,47,54,35,50,76,67,33,33,31,54,58,60,63,39,57,83,30,28,28,30,33,91,86,69,48,42,40,82,43,78,64,88,69,40,43,75,47,58,93,88,46,45,69,37,73,69,51,102,74,52,42,70,61,38,48,68,85,50,41,55,89,58,27,26,45,37,61,46,30,41,54,39,14,49,43,50,32,49,47,19,40,46,62,35,45,72,64,78,62,61,63,54,66,62,48,53,51,55,57,59,56,58,78,101,125,82,65,62,69,40,59,53,65,70,68,73,77,70,76,52,40,46,47,51,66,69,58,45,49,53,42,49,46,34,46,43,53,50,49,46,53,35,50,76,68,32,32,31,54,60,60,66,39,57,83,28,28,28,30,32,89,86,68,47,43,40,84,44,78,64,87,69,39,43,76,49,58,94,88,46,45,70,37,73,70,51,98,75,51,43,74,59,40,47,67,84,47,40,57,86,60,29,26,43,36,63,46,30,42,54,38,14,50,43,51,35,49,48,18,40,45,62,34,46,73,66,81,65,60,66,56,69,62,47,57,52,54,57,58,56,58,76,101

Organism: NCBI:txid97028

pLDDT: mean 72.67, std 20.89, range [23.31, 95.31]

Sequence (278 aa):
LEYVEDKWVCDGSGRACSLGEETARRYLRDIVSGLMYLHAHNIVHGDIKPDNLLITRHGTVKIGDFSVSQAFEDDNDMLRRSPGTPVFTAPECILDITYSGKAADTWAVGVTLYCMVLGDYPFLGDTLQDTYDRESIFNLEYVEDKWVCDGSGRACSLGEETARRYLRDIVSGLMYLHAHNIVHGDIKPDNLLITRHGTVKIGDFSVSQAFEDDNDMLRRSPGTPVFTAPECILDITYSGKAADTWAVGVTLYCMVLGDYPFLGDTLQDTYDRESIFN

Secondary structure (DSSP, 8-state):
-----EE----SSSS-----HHHHHHHHHHHHHHHHHHHHTTEE-S--SGGGEEE-TTS-EEE---TT-EE-BTTB-EEE--TTS-TTS-GGGEETTEEEHHHHHHHHHHHHHHHHHHSS-TT-SS-HHHHHHHHTT--/-----EE----SSSS-----HHHHHHHHHHHHHHHHHHHHTTEE-S--SGGGEEE-TTS-EEE---TT-EE-BTTB-EEE--TTS-TTS-GGGEETTEEEHHHHHHHHHHHHHHHHHHSS-TT-SS-HHHHHHHHTT--

Foldseek 3Di:
DQCLPDQLPLVPPDDQLADDPVLLVQALVLLVVQLVVCVVQQKQQQEDASRQWTQGPVRHIDGHDSPPMDGDPPSDQKDFDDPSRDLQADVVQDDPGIGGSSNRSVSSSVQRSVCNRGVDRPPPPDPSVVVVVVVVVVD/DQCLPDQPCLVPPDDQLADDPVLLVQALVLLVVQLVVCVVQQKQQQEDASRQWTQGPVRHIDGHDSPPMDGDPPSDQKDFDDPSRDLLADCVQDDPRIGGSSNRSVSSSVQRSVCNRGVDRPPPPDPSVVVVVVVVVVD

Radius of gyration: 18.13 Å; Cα contacts (8 Å, |Δi|>4): 431; chains: 2; bounding box: 46×44×56 Å